Protein AF-A0A7W8MFD1-F1 (afdb_monomer)

Mean predicted aligned error: 10.37 Å

Secondary structure (DSSP, 8-state):
-GGGSHHHHTTSHHIIIIIIHHHTTSTTTS-TT-----HHHHHS-SSHHHHHHHHHHHHHHHHHHHHTTT-SHHHHHHHHHHHHHHHHHHHHHTTTHHHHTT--SSS--GGGS-HHHHHHIIIIITTTSS-HHHH-TTSS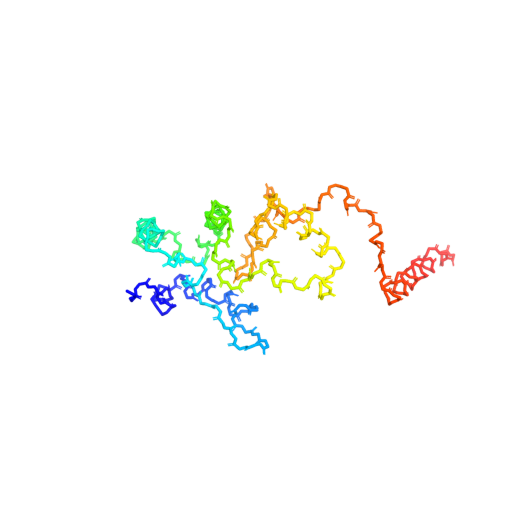S-----TTS--S-PPPGGGSS---TT--HHHHHHHHHHHHHHHHHHS---

Structure (mmCIF, N/CA/C/O backbone):
data_AF-A0A7W8MFD1-F1
#
_entry.id   AF-A0A7W8MFD1-F1
#
loop_
_atom_site.group_PDB
_atom_site.id
_atom_site.type_symbol
_atom_site.label_atom_id
_atom_site.label_alt_id
_atom_site.label_comp_id
_atom_site.label_asym_id
_atom_site.label_entity_id
_atom_site.label_seq_id
_atom_site.pdbx_PDB_ins_code
_atom_site.Cartn_x
_atom_site.Cartn_y
_atom_site.Cartn_z
_atom_site.occupancy
_atom_site.B_iso_or_equiv
_atom_site.auth_seq_id
_atom_site.auth_comp_id
_atom_site.auth_asym_id
_atom_site.auth_atom_id
_atom_site.pdbx_PDB_model_num
ATOM 1 N N . GLU A 1 1 ? -2.200 20.438 5.769 1.00 71.44 1 GLU A N 1
ATOM 2 C CA . GLU A 1 1 ? -1.175 19.400 6.000 1.00 71.44 1 GLU A CA 1
ATOM 3 C C . GLU A 1 1 ? -1.373 18.563 7.265 1.00 71.44 1 GLU A C 1
ATOM 5 O O . GLU A 1 1 ? -1.071 17.386 7.206 1.00 71.44 1 GLU A O 1
ATOM 10 N N . LEU A 1 2 ? -1.965 19.073 8.358 1.00 82.44 2 LEU A N 1
ATOM 11 C CA . LEU A 1 2 ? -2.167 18.280 9.590 1.00 82.44 2 LEU A CA 1
ATOM 12 C C . LEU A 1 2 ? -2.874 16.924 9.375 1.00 82.44 2 LEU A C 1
ATOM 14 O O . LEU A 1 2 ? -2.472 15.925 9.948 1.00 82.44 2 LEU A O 1
ATOM 18 N N . THR A 1 3 ? -3.894 16.868 8.514 1.00 83.56 3 THR A N 1
ATOM 19 C CA . THR A 1 3 ? -4.634 15.625 8.224 1.00 83.56 3 THR A CA 1
ATOM 20 C C . THR A 1 3 ? -3.916 14.659 7.275 1.00 83.56 3 THR A C 1
ATOM 22 O O . THR A 1 3 ? -4.509 13.677 6.842 1.00 83.56 3 THR A O 1
ATOM 25 N N . ASN A 1 4 ? -2.657 14.947 6.935 1.00 87.12 4 ASN A N 1
ATOM 26 C CA . ASN A 1 4 ? -1.792 14.133 6.084 1.00 87.12 4 ASN A CA 1
ATOM 27 C C . ASN A 1 4 ? -0.556 13.637 6.857 1.00 87.12 4 ASN A C 1
ATOM 29 O O . ASN A 1 4 ? 0.475 13.400 6.244 1.00 87.12 4 ASN A O 1
ATOM 33 N N . THR A 1 5 ? -0.605 13.550 8.188 1.00 91.50 5 THR A N 1
ATOM 34 C CA . THR A 1 5 ? 0.509 13.037 9.000 1.00 91.50 5 THR A CA 1
ATOM 35 C C . THR A 1 5 ? 0.191 11.643 9.530 1.00 91.50 5 THR A C 1
ATOM 37 O O . THR A 1 5 ? -0.969 11.322 9.788 1.00 91.50 5 THR A O 1
ATOM 40 N N . GLU A 1 6 ? 1.220 10.820 9.743 1.00 93.69 6 GLU A N 1
ATOM 41 C CA . GLU A 1 6 ? 1.060 9.514 10.398 1.00 93.69 6 GLU A CA 1
ATOM 42 C C . GLU A 1 6 ? 0.414 9.662 11.782 1.00 93.69 6 GLU A C 1
ATOM 44 O O . GLU A 1 6 ? -0.511 8.921 12.099 1.00 93.69 6 GLU A O 1
ATOM 49 N N . GLU A 1 7 ? 0.822 10.674 12.559 1.00 94.31 7 GLU A N 1
ATOM 50 C CA . GLU A 1 7 ? 0.239 10.988 13.870 1.00 94.31 7 GLU A CA 1
ATOM 51 C C . GLU A 1 7 ? -1.277 11.208 13.790 1.00 94.31 7 GLU A C 1
ATOM 53 O O . GLU A 1 7 ? -2.030 10.667 14.602 1.00 94.31 7 GLU A O 1
ATOM 58 N N .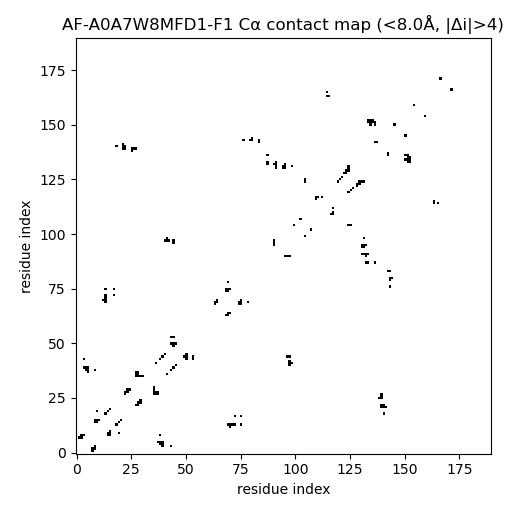 PHE A 1 8 ? -1.748 11.945 12.779 1.00 93.12 8 PHE A N 1
ATOM 59 C CA . PHE A 1 8 ? -3.177 12.114 12.551 1.00 93.12 8 PHE A CA 1
ATOM 60 C C . PHE A 1 8 ? -3.842 10.795 12.142 1.00 93.12 8 PHE A C 1
ATOM 62 O O . PHE A 1 8 ? -4.884 10.446 12.699 1.00 93.12 8 PHE A O 1
ATOM 69 N N . CYS A 1 9 ? -3.247 10.036 11.218 1.00 92.19 9 CYS A N 1
ATOM 70 C CA . CYS A 1 9 ? -3.790 8.752 10.768 1.00 92.19 9 CYS A CA 1
ATOM 71 C C . CYS A 1 9 ? -3.972 7.764 11.932 1.00 92.19 9 CYS A C 1
ATOM 73 O O . CYS A 1 9 ? -5.017 7.125 12.037 1.00 92.19 9 CYS A O 1
ATOM 75 N N . VAL A 1 10 ? -2.998 7.679 12.844 1.00 94.81 10 VAL A N 1
ATOM 76 C CA . VAL A 1 10 ? -3.034 6.769 14.005 1.00 94.81 10 VAL A CA 1
ATOM 77 C C . VAL A 1 10 ? -3.692 7.379 15.246 1.00 94.81 10 VAL A C 1
ATOM 79 O O . VAL A 1 10 ? -3.739 6.739 16.297 1.00 94.81 10 VAL A O 1
ATOM 82 N N . SER A 1 11 ? -4.237 8.595 15.148 1.00 93.50 11 SER A N 1
ATOM 83 C CA . SER A 1 11 ? -5.017 9.200 16.237 1.00 93.50 11 SER A CA 1
ATOM 84 C C . SER A 1 11 ? -6.314 8.428 16.514 1.00 93.50 11 SER A C 1
ATOM 86 O O . SER A 1 11 ? -6.818 8.423 17.637 1.00 93.50 11 SER A O 1
ATOM 88 N N . CYS A 1 12 ? -6.834 7.719 15.506 1.00 90.00 12 CYS A N 1
ATOM 89 C CA . CYS A 1 12 ? -7.922 6.764 15.671 1.00 90.00 12 CYS A CA 1
ATOM 90 C C . CYS A 1 12 ? -7.378 5.424 16.175 1.00 90.00 12 CYS A C 1
ATOM 92 O O . CYS A 1 12 ? -6.468 4.843 15.577 1.00 90.00 12 CYS A O 1
ATOM 94 N N . HIS A 1 13 ? -7.977 4.889 17.245 1.00 93.00 13 HIS A N 1
ATOM 95 C CA . HIS A 1 13 ? -7.530 3.627 17.839 1.00 93.00 13 HIS A CA 1
ATOM 96 C C . HIS A 1 13 ? -7.585 2.465 16.843 1.00 93.00 13 HIS A C 1
ATOM 98 O O . HIS A 1 13 ? -6.714 1.609 16.884 1.00 93.00 13 HIS A O 1
ATOM 104 N N . GLU A 1 14 ? -8.551 2.463 15.920 1.00 92.69 14 GLU A N 1
ATOM 105 C CA . GLU A 1 14 ? -8.702 1.431 14.893 1.00 92.69 14 GLU A CA 1
ATOM 106 C C . GLU A 1 14 ? -7.514 1.393 13.937 1.00 92.69 14 GLU A C 1
ATOM 108 O O . GLU A 1 14 ? -7.107 0.318 13.507 1.00 92.69 14 GLU A O 1
ATOM 113 N N . MET A 1 15 ? -6.948 2.552 13.599 1.00 94.44 15 MET A N 1
ATOM 114 C CA . MET A 1 15 ? -5.781 2.616 12.722 1.00 94.44 15 MET A CA 1
ATOM 115 C C . MET A 1 15 ? -4.518 2.227 13.486 1.00 94.44 15 MET A C 1
ATOM 117 O O . MET A 1 15 ? -3.701 1.455 12.984 1.00 94.44 15 MET A O 1
ATOM 121 N N . LYS A 1 16 ? -4.402 2.701 14.733 1.00 95.50 16 LYS A N 1
ATOM 122 C CA . LYS A 1 16 ? -3.257 2.424 15.599 1.00 95.50 16 LYS A CA 1
ATOM 123 C C . LYS A 1 16 ? -3.112 0.944 15.935 1.00 95.50 16 LYS A C 1
ATOM 125 O O . LYS A 1 16 ? -2.019 0.421 15.816 1.00 95.50 16 LYS A O 1
ATOM 130 N N . THR A 1 17 ? -4.181 0.271 16.357 1.00 94.50 17 THR A N 1
ATOM 131 C CA . THR A 1 17 ? -4.090 -1.110 16.870 1.00 94.50 17 THR A CA 1
ATOM 132 C C . THR A 1 17 ? -4.211 -2.185 15.793 1.00 94.50 17 THR A C 1
ATOM 134 O O . THR A 1 17 ? -4.001 -3.359 16.092 1.00 94.50 17 THR A O 1
ATOM 137 N N . ASN A 1 18 ? -4.562 -1.808 14.559 1.00 95.06 18 ASN A N 1
ATOM 138 C CA . ASN A 1 18 ? -4.622 -2.721 13.419 1.00 95.06 18 ASN A CA 1
ATOM 139 C C . ASN A 1 18 ? -3.495 -2.407 12.424 1.00 95.06 18 ASN A C 1
ATOM 141 O O . ASN A 1 18 ? -2.378 -2.894 12.570 1.00 95.06 18 ASN A O 1
ATOM 145 N N . VAL A 1 19 ? -3.774 -1.569 11.423 1.00 95.38 19 VAL A N 1
ATOM 146 C CA . VAL A 1 19 ? -2.913 -1.387 10.244 1.00 95.38 19 VAL A CA 1
ATOM 147 C C . VAL A 1 19 ? -1.530 -0.821 10.570 1.00 95.38 19 VAL A C 1
ATOM 149 O O . VAL A 1 19 ? -0.561 -1.198 9.912 1.00 95.38 19 VAL A O 1
ATOM 152 N N . TYR A 1 20 ? -1.405 0.023 11.600 1.00 96.56 20 TYR A N 1
ATOM 153 C CA . TYR A 1 20 ? -0.106 0.551 12.020 1.00 96.56 20 TYR A CA 1
ATOM 154 C C . TYR A 1 20 ? 0.796 -0.543 12.612 1.00 96.56 20 TYR A C 1
ATOM 156 O O . TYR A 1 20 ? 1.929 -0.695 12.160 1.00 96.56 20 TYR A O 1
ATOM 164 N N . GLU A 1 21 ? 0.285 -1.363 13.539 1.00 95.81 21 GLU A N 1
ATOM 165 C CA . GLU A 1 21 ? 1.016 -2.522 14.093 1.00 95.81 21 GLU A CA 1
ATOM 166 C C . GLU A 1 21 ? 1.381 -3.564 13.022 1.00 95.81 21 GLU A C 1
ATOM 168 O O . GLU A 1 21 ? 2.366 -4.294 13.133 1.00 95.81 21 GLU A O 1
ATOM 173 N N . GLU A 1 22 ? 0.586 -3.665 11.960 1.00 95.50 22 GLU A N 1
ATOM 174 C CA . GLU A 1 22 ? 0.909 -4.526 10.822 1.00 95.50 22 GLU A CA 1
ATOM 175 C C . GLU A 1 22 ? 2.062 -3.943 9.998 1.00 95.50 22 GLU A C 1
ATOM 177 O O . GLU A 1 22 ? 3.020 -4.658 9.698 1.00 95.50 22 GLU A O 1
ATOM 182 N N . MET A 1 23 ? 2.028 -2.636 9.728 1.00 95.31 23 MET A N 1
ATOM 183 C CA . MET A 1 23 ? 3.067 -1.928 8.979 1.00 95.31 23 MET A CA 1
ATOM 184 C C . MET A 1 23 ? 4.427 -1.974 9.670 1.00 95.31 23 MET A C 1
ATOM 186 O O . MET A 1 23 ? 5.440 -2.111 8.978 1.00 95.31 23 MET A O 1
ATOM 190 N N . THR A 1 24 ? 4.466 -1.921 11.007 1.00 95.00 24 THR A N 1
ATOM 191 C CA . THR A 1 24 ? 5.725 -1.912 11.775 1.00 95.00 24 THR A CA 1
ATOM 192 C C . THR A 1 24 ? 6.609 -3.135 11.535 1.00 95.00 24 THR A C 1
ATOM 194 O O . THR A 1 24 ? 7.824 -3.073 11.726 1.00 95.00 24 THR A O 1
ATOM 197 N N . ARG A 1 25 ? 6.019 -4.232 11.052 1.00 94.19 25 ARG A N 1
ATOM 198 C CA . ARG A 1 25 ? 6.692 -5.506 10.770 1.00 94.19 25 ARG A CA 1
ATOM 199 C C . ARG A 1 25 ? 7.184 -5.634 9.325 1.00 94.19 25 ARG A C 1
ATOM 201 O O . ARG A 1 25 ? 7.636 -6.707 8.932 1.00 94.19 25 ARG A O 1
ATOM 208 N N . THR A 1 26 ? 7.089 -4.574 8.523 1.00 94.81 26 THR A N 1
ATOM 209 C CA . THR A 1 26 ? 7.399 -4.605 7.085 1.00 94.81 26 THR A CA 1
ATOM 210 C C . THR A 1 26 ? 8.646 -3.799 6.728 1.00 94.81 26 THR A C 1
ATOM 212 O O . THR A 1 26 ? 9.100 -2.933 7.480 1.00 94.81 26 THR A O 1
ATOM 215 N N . ILE A 1 27 ? 9.172 -4.037 5.520 1.00 94.12 27 ILE A N 1
ATOM 216 C CA . ILE A 1 27 ? 10.329 -3.305 4.980 1.00 94.12 27 ILE A CA 1
ATOM 217 C C . ILE A 1 27 ? 10.050 -1.803 4.806 1.00 94.12 27 ILE A C 1
ATOM 219 O O . ILE A 1 27 ? 10.975 -0.994 4.805 1.00 94.12 27 ILE A O 1
ATOM 223 N N . HIS A 1 28 ? 8.778 -1.413 4.695 1.00 94.81 28 HIS A N 1
ATOM 224 C CA . HIS A 1 28 ? 8.388 -0.009 4.582 1.00 94.81 28 HIS A CA 1
ATOM 225 C C . HIS A 1 28 ? 8.526 0.745 5.904 1.00 94.81 28 HIS A C 1
ATOM 227 O O . HIS A 1 28 ? 8.667 1.963 5.875 1.00 94.81 28 HIS A O 1
ATOM 233 N N . PHE A 1 29 ? 8.564 0.035 7.039 1.00 94.31 29 PHE A N 1
ATOM 234 C CA . PHE A 1 29 ? 8.802 0.621 8.356 1.00 94.31 29 PHE A CA 1
ATOM 235 C C . PHE A 1 29 ? 10.268 0.539 8.786 1.00 94.31 29 PHE A C 1
ATOM 237 O O . PHE A 1 29 ? 10.819 1.523 9.278 1.00 94.31 29 PHE A O 1
ATOM 244 N N . SER A 1 30 ? 10.908 -0.622 8.612 1.00 93.25 30 SER A N 1
ATOM 245 C CA . SER A 1 30 ? 12.308 -0.839 8.990 1.00 93.25 30 SER A CA 1
ATOM 246 C C . SER A 1 30 ? 13.080 -1.504 7.858 1.00 93.25 30 SER A C 1
ATOM 248 O O . SER A 1 30 ? 12.731 -2.592 7.407 1.00 93.25 30 SER A O 1
ATOM 250 N N . ASN A 1 31 ? 14.145 -0.849 7.394 1.00 92.25 31 ASN A N 1
ATOM 251 C CA . ASN A 1 31 ? 14.990 -1.338 6.311 1.00 92.25 31 ASN A CA 1
ATOM 252 C C . ASN A 1 31 ? 16.430 -0.832 6.425 1.00 92.25 31 ASN A C 1
ATOM 254 O O . ASN A 1 31 ? 16.744 0.091 7.173 1.00 92.25 31 ASN A O 1
ATOM 258 N N . ARG A 1 32 ? 17.305 -1.432 5.614 1.00 92.44 32 ARG A N 1
ATOM 259 C CA . ARG A 1 32 ? 18.748 -1.150 5.578 1.00 92.44 32 ARG A CA 1
ATOM 260 C C . ARG A 1 32 ? 19.124 0.269 5.136 1.00 92.44 32 ARG A C 1
ATOM 262 O O . ARG A 1 32 ? 20.228 0.705 5.430 1.00 92.44 32 ARG A O 1
ATOM 269 N N . SER A 1 33 ? 18.257 0.955 4.392 1.00 91.12 33 SER A N 1
ATOM 270 C CA . SER A 1 33 ? 18.515 2.310 3.882 1.00 91.12 33 SER A CA 1
ATOM 271 C C . SER A 1 33 ? 18.151 3.408 4.879 1.00 91.12 33 SER A C 1
ATOM 273 O O . SER A 1 33 ? 18.576 4.543 4.695 1.00 91.12 33 SER A O 1
ATOM 275 N N . GLY A 1 34 ? 17.339 3.102 5.897 1.00 90.00 34 GLY A N 1
ATOM 276 C CA . GLY A 1 34 ? 16.807 4.094 6.837 1.00 90.00 34 GLY A CA 1
ATOM 277 C C . GLY A 1 34 ? 15.711 4.998 6.253 1.00 90.00 34 GLY A C 1
ATOM 278 O O . GLY A 1 34 ? 15.128 5.790 6.987 1.00 90.00 34 GLY A O 1
ATOM 279 N N . VAL A 1 35 ? 15.400 4.872 4.958 1.00 89.12 35 VAL A N 1
ATOM 280 C CA . VAL A 1 35 ? 14.278 5.564 4.310 1.00 89.12 35 VAL A CA 1
ATOM 281 C C . VAL A 1 35 ? 12.989 4.848 4.680 1.00 89.12 35 VAL A C 1
ATOM 283 O O . VAL A 1 35 ? 12.828 3.679 4.350 1.00 89.12 35 VAL A O 1
ATOM 286 N N . ARG A 1 36 ? 12.066 5.536 5.346 1.00 90.25 36 ARG A N 1
ATOM 287 C CA . ARG A 1 36 ? 10.791 4.968 5.788 1.00 90.25 36 ARG A CA 1
ATOM 288 C C . ARG A 1 36 ? 9.632 5.637 5.061 1.00 90.25 36 ARG A C 1
ATOM 290 O O . ARG A 1 36 ? 9.565 6.861 5.033 1.00 90.25 36 ARG A O 1
ATOM 297 N N . ALA A 1 37 ? 8.715 4.820 4.552 1.00 92.38 37 ALA A N 1
ATOM 298 C CA . ALA A 1 37 ? 7.399 5.286 4.142 1.00 92.38 37 ALA A CA 1
ATOM 299 C C . ALA A 1 37 ? 6.472 5.340 5.366 1.00 92.38 37 ALA A C 1
ATOM 301 O O . ALA A 1 37 ? 6.560 4.524 6.289 1.00 92.38 37 ALA A O 1
ATOM 302 N N . SER A 1 38 ? 5.583 6.316 5.372 1.00 93.31 38 SER A N 1
ATOM 303 C CA . SER A 1 38 ? 4.550 6.535 6.377 1.00 93.31 38 SER A CA 1
ATOM 304 C C . SER A 1 38 ? 3.160 6.412 5.744 1.00 93.31 38 SER A C 1
ATOM 306 O O . SER A 1 38 ? 3.023 6.299 4.526 1.00 93.31 38 SER A O 1
ATOM 308 N N . CYS A 1 39 ? 2.102 6.436 6.560 1.00 94.31 39 CYS A N 1
ATOM 309 C CA . CYS A 1 39 ? 0.719 6.324 6.076 1.00 94.31 39 CYS A CA 1
ATOM 310 C C . CYS A 1 39 ? 0.376 7.225 4.863 1.00 94.31 39 CYS A C 1
ATOM 312 O O . CYS A 1 39 ? -0.155 6.703 3.879 1.00 94.31 39 CYS A O 1
ATOM 314 N N . PRO A 1 40 ? 0.634 8.551 4.887 1.00 93.25 40 PRO A N 1
ATOM 315 C CA . PRO A 1 40 ? 0.285 9.430 3.771 1.00 93.25 40 PRO A CA 1
ATOM 316 C C . PRO A 1 40 ? 1.034 9.107 2.478 1.00 93.25 40 PRO A C 1
ATOM 318 O O . PRO A 1 40 ? 0.439 9.268 1.419 1.00 93.25 40 PRO A O 1
ATOM 321 N N . ASP A 1 41 ? 2.265 8.595 2.550 1.00 93.56 41 ASP A N 1
ATOM 322 C CA . ASP A 1 41 ? 3.086 8.323 1.363 1.00 93.56 41 ASP A CA 1
ATOM 323 C C . ASP A 1 41 ? 2.445 7.265 0.448 1.00 93.56 41 ASP A C 1
ATOM 325 O O . ASP A 1 41 ? 2.672 7.265 -0.759 1.00 93.56 41 ASP A O 1
ATOM 329 N N . CYS A 1 42 ? 1.607 6.383 1.011 1.00 92.88 42 CYS A N 1
ATOM 330 C CA . CYS A 1 42 ? 0.877 5.351 0.267 1.00 92.88 42 CYS A CA 1
ATOM 331 C C . CYS A 1 42 ? -0.635 5.613 0.134 1.00 92.88 42 CYS A C 1
ATOM 333 O O . CYS A 1 42 ? -1.272 5.107 -0.793 1.00 92.88 42 CYS A O 1
ATOM 335 N N . HIS A 1 43 ? -1.242 6.357 1.067 1.00 92.19 43 HIS A N 1
ATOM 336 C CA . HIS A 1 43 ? -2.702 6.528 1.132 1.00 92.19 43 HIS A CA 1
ATOM 337 C C . HIS A 1 43 ? -3.211 7.915 0.723 1.00 92.19 43 HIS A C 1
ATOM 339 O O . HIS A 1 43 ? -4.426 8.087 0.558 1.00 92.19 43 HIS A O 1
ATOM 345 N N . VAL A 1 44 ? -2.322 8.899 0.562 1.00 87.12 44 VAL A N 1
ATOM 346 C CA . VAL A 1 44 ? -2.674 10.278 0.216 1.00 87.12 44 VAL A CA 1
ATOM 347 C C . VAL A 1 44 ? -1.880 10.712 -1.020 1.00 87.12 44 VAL A C 1
ATOM 349 O O . VAL A 1 44 ? -0.671 10.908 -0.924 1.00 87.12 44 VAL A O 1
ATOM 352 N N . PRO A 1 45 ? -2.540 10.943 -2.170 1.00 80.44 45 PRO A N 1
ATOM 353 C CA . PRO A 1 45 ? -1.854 11.427 -3.362 1.00 80.44 45 PRO A CA 1
ATOM 354 C C . PRO A 1 45 ? -1.109 12.745 -3.105 1.00 80.44 45 PRO A C 1
ATOM 356 O O . PRO A 1 45 ? -1.574 13.606 -2.346 1.00 80.44 45 PRO A O 1
ATOM 359 N N . HIS A 1 46 ? 0.048 12.919 -3.744 1.00 72.38 46 HIS A N 1
ATOM 360 C CA . HIS A 1 46 ? 0.882 14.112 -3.563 1.00 72.38 46 HIS A CA 1
ATOM 361 C C . HIS A 1 46 ? 0.306 15.331 -4.293 1.00 72.38 46 HIS A C 1
ATOM 363 O O . HIS A 1 46 ? 0.244 16.420 -3.709 1.00 72.38 46 HIS A O 1
ATOM 369 N N . GLU A 1 47 ? -0.168 15.121 -5.524 1.00 75.00 47 GLU A N 1
ATOM 370 C CA . GLU A 1 47 ? -0.757 16.154 -6.374 1.00 75.00 47 GLU A CA 1
ATOM 371 C C . GLU A 1 47 ? -2.062 16.690 -5.793 1.00 75.00 47 GLU A C 1
ATOM 373 O O . GLU A 1 47 ? -2.894 15.949 -5.266 1.00 75.00 47 GLU A O 1
ATOM 378 N N . TRP A 1 48 ? -2.249 18.009 -5.875 1.00 75.56 48 TRP A N 1
ATOM 379 C CA . TRP A 1 48 ? -3.330 18.695 -5.165 1.00 75.56 48 TRP A CA 1
ATOM 380 C C . TRP A 1 48 ? -4.719 18.180 -5.563 1.00 75.56 48 TRP A C 1
ATOM 382 O O . TRP A 1 48 ? -5.546 17.919 -4.690 1.00 75.56 48 TRP A O 1
ATOM 392 N N . THR A 1 49 ? -4.969 17.975 -6.856 1.00 72.38 49 THR A N 1
ATOM 393 C CA . THR A 1 49 ? -6.273 17.514 -7.356 1.00 72.38 49 THR A CA 1
ATOM 394 C C . THR A 1 49 ? -6.622 16.126 -6.816 1.00 72.38 49 THR A C 1
ATOM 396 O O . THR A 1 49 ? -7.692 15.936 -6.230 1.00 72.38 49 THR A O 1
ATOM 399 N N . ASP A 1 50 ? -5.688 15.182 -6.919 1.00 72.56 50 ASP A N 1
ATOM 400 C CA . ASP A 1 50 ? -5.879 13.806 -6.453 1.00 72.56 50 ASP A CA 1
ATOM 401 C C . ASP A 1 50 ? -5.979 13.744 -4.924 1.00 72.56 50 ASP A C 1
ATOM 403 O O . ASP A 1 50 ? -6.810 13.021 -4.362 1.00 72.56 50 ASP A O 1
ATOM 407 N N . LYS A 1 51 ? -5.206 14.588 -4.230 1.00 76.00 51 LYS A N 1
ATOM 408 C CA . LYS A 1 51 ? -5.264 14.760 -2.776 1.00 76.00 51 LYS A CA 1
ATOM 409 C C . LYS A 1 51 ? -6.653 15.201 -2.319 1.00 76.00 51 LYS A C 1
ATOM 411 O O . LYS A 1 51 ? -7.188 14.637 -1.362 1.00 76.00 51 LYS A O 1
ATOM 416 N N . ILE A 1 52 ? -7.262 16.188 -2.981 1.00 78.69 52 ILE A N 1
ATOM 417 C CA . ILE A 1 52 ? -8.610 16.663 -2.632 1.00 78.69 52 ILE A CA 1
ATOM 418 C C . ILE A 1 52 ? -9.665 15.594 -2.933 1.00 78.69 52 ILE A C 1
ATOM 420 O O . ILE A 1 52 ? -10.502 15.317 -2.068 1.00 78.69 52 ILE A O 1
ATOM 424 N N . ALA A 1 53 ? -9.589 14.924 -4.087 1.00 73.12 53 ALA A N 1
ATOM 425 C CA . ALA A 1 53 ? -10.495 13.826 -4.423 1.00 73.12 53 ALA A CA 1
ATOM 426 C C . ALA A 1 53 ? -10.449 12.704 -3.368 1.00 73.12 53 ALA A C 1
ATOM 428 O O . ALA A 1 53 ? -11.494 12.221 -2.914 1.00 73.12 53 ALA A O 1
ATOM 429 N N . ARG A 1 54 ? -9.250 12.334 -2.897 1.00 76.50 54 ARG A N 1
ATOM 430 C CA . ARG A 1 54 ? -9.087 11.333 -1.834 1.00 76.50 54 ARG A CA 1
ATOM 431 C C . ARG A 1 54 ? -9.665 11.797 -0.503 1.00 76.50 54 ARG A C 1
ATOM 433 O O . ARG A 1 54 ? -10.332 11.005 0.164 1.00 76.50 54 ARG A O 1
ATOM 440 N N . LYS A 1 55 ? -9.457 13.059 -0.117 1.00 78.56 55 LYS A N 1
ATOM 441 C CA . LYS A 1 55 ? -10.034 13.620 1.117 1.00 78.56 55 LYS A CA 1
ATOM 442 C C . LYS A 1 55 ? -11.561 13.613 1.096 1.00 78.56 55 LYS A C 1
ATOM 444 O O . LYS A 1 55 ? -12.178 13.305 2.113 1.00 78.56 55 LYS A O 1
ATOM 449 N N . MET A 1 56 ? -12.177 13.865 -0.060 1.00 77.69 56 MET A N 1
ATOM 450 C CA . MET A 1 56 ? -13.629 13.736 -0.215 1.00 77.69 56 MET A CA 1
ATOM 451 C C . MET A 1 56 ? -14.093 12.288 -0.028 1.00 77.69 56 MET A C 1
ATOM 453 O O . MET A 1 56 ? -15.074 12.054 0.671 1.00 77.69 56 MET A O 1
ATOM 457 N N . GLN A 1 57 ? -13.374 11.301 -0.570 1.00 74.00 57 GLN A N 1
ATOM 458 C CA . GLN A 1 57 ? -13.689 9.882 -0.350 1.00 74.00 57 GLN A CA 1
ATOM 459 C C . GLN A 1 57 ? -13.479 9.460 1.115 1.00 74.00 57 GLN A C 1
ATOM 461 O O . GLN A 1 57 ? -14.306 8.730 1.664 1.00 74.00 57 GLN A O 1
ATOM 466 N N . ALA A 1 58 ? -12.431 9.984 1.762 1.00 75.19 58 ALA A N 1
ATOM 467 C CA . ALA A 1 58 ? -12.096 9.730 3.166 1.00 75.19 58 ALA A CA 1
ATOM 468 C C . ALA A 1 58 ? -13.186 10.205 4.134 1.00 75.19 58 ALA A C 1
ATOM 470 O O . ALA A 1 58 ? -13.291 9.695 5.244 1.00 75.19 58 ALA A O 1
ATOM 471 N N . SER A 1 59 ? -14.050 11.142 3.725 1.00 76.81 59 SER A N 1
ATOM 472 C CA . SER A 1 59 ? -15.184 11.574 4.553 1.00 76.81 59 SER A CA 1
ATOM 473 C C . SER A 1 59 ? -16.102 10.411 4.964 1.00 76.81 59 SER A C 1
ATOM 475 O O . SER A 1 59 ? -16.698 10.447 6.040 1.00 76.81 59 SER A O 1
ATOM 477 N N . LYS A 1 60 ? -16.163 9.331 4.170 1.00 74.44 60 LYS A N 1
ATOM 478 C CA . LYS A 1 60 ? -16.887 8.096 4.520 1.00 74.44 60 LYS A CA 1
ATOM 479 C C . LYS A 1 60 ? -16.275 7.371 5.720 1.00 74.44 60 LYS A C 1
ATOM 481 O O . LYS A 1 60 ? -17.000 6.738 6.481 1.00 74.44 60 LYS A O 1
ATOM 486 N N . GLU A 1 61 ? -14.964 7.475 5.911 1.00 77.44 61 GLU A N 1
ATOM 487 C CA . GLU A 1 61 ? -14.252 6.861 7.037 1.00 77.44 61 GLU A CA 1
ATOM 488 C C . GLU A 1 61 ? -14.619 7.559 8.355 1.00 77.44 61 GLU A C 1
ATOM 490 O O . GLU A 1 61 ? -14.778 6.896 9.378 1.00 77.44 61 GLU A O 1
ATOM 495 N N . VAL A 1 62 ? -14.881 8.872 8.317 1.00 79.50 62 VAL A N 1
ATOM 496 C CA . VAL A 1 62 ? -15.397 9.631 9.471 1.00 79.50 62 VAL A CA 1
ATOM 497 C C . VAL A 1 62 ? -16.780 9.122 9.883 1.00 79.50 62 VAL A C 1
ATOM 499 O O . VAL A 1 62 ? -17.026 8.894 11.066 1.00 79.50 62 VAL A O 1
ATOM 502 N N . TRP A 1 63 ? -17.671 8.865 8.923 1.00 79.25 63 TRP A N 1
ATOM 503 C CA . TRP A 1 63 ? -18.966 8.238 9.211 1.00 79.25 63 TRP A CA 1
ATOM 504 C C . TRP A 1 63 ? -18.807 6.820 9.762 1.00 79.25 63 TRP A C 1
ATOM 506 O O . TRP A 1 63 ? -19.471 6.464 10.733 1.00 79.25 63 TRP A O 1
ATOM 516 N N . GLY A 1 64 ? -17.882 6.035 9.204 1.00 80.56 64 GLY A N 1
ATOM 517 C CA . GLY A 1 64 ? -17.529 4.717 9.734 1.00 80.56 64 GLY A CA 1
ATOM 518 C C . GLY A 1 64 ? -17.073 4.773 11.194 1.00 80.56 64 GLY A C 1
ATOM 519 O O . GLY A 1 64 ? -17.498 3.950 12.003 1.00 80.56 64 GLY A O 1
ATOM 520 N N . LYS A 1 65 ? -16.284 5.789 11.566 1.00 81.62 65 LYS A N 1
ATOM 521 C CA . LYS A 1 65 ? -15.887 6.043 12.957 1.00 81.62 65 LYS A CA 1
ATOM 522 C C . LYS A 1 65 ? -17.085 6.390 13.840 1.00 81.62 65 LYS A C 1
ATOM 524 O O . LYS A 1 65 ? -17.230 5.792 14.903 1.00 81.62 65 LYS A O 1
ATOM 529 N N . ILE A 1 66 ? -17.949 7.308 13.399 1.00 83.12 66 ILE A N 1
ATOM 530 C CA . ILE A 1 66 ? -19.147 7.737 14.145 1.00 83.12 66 ILE A CA 1
ATOM 531 C C . ILE A 1 66 ? -20.084 6.550 14.413 1.00 83.12 66 ILE A C 1
ATOM 533 O O . ILE A 1 66 ? -20.578 6.397 15.527 1.00 83.12 66 ILE A O 1
ATOM 537 N N . PHE A 1 67 ? -20.287 5.678 13.423 1.00 88.62 67 PHE A N 1
ATOM 538 C CA . PHE A 1 67 ? -21.140 4.492 13.555 1.00 88.62 67 PHE A CA 1
ATOM 539 C C . PHE A 1 67 ? -20.406 3.250 14.088 1.00 88.62 67 PHE A C 1
ATOM 541 O O . PHE A 1 67 ? -21.022 2.204 14.291 1.00 88.62 67 PHE A O 1
ATOM 548 N N . GLY A 1 68 ? -19.097 3.341 14.331 1.00 87.00 68 GLY A N 1
ATOM 549 C CA . GLY A 1 68 ? -18.284 2.249 14.860 1.00 87.00 68 GLY A CA 1
ATOM 550 C C . GLY A 1 68 ? -18.247 1.013 13.956 1.00 87.00 68 GLY A C 1
ATOM 551 O O . GLY A 1 68 ? -18.346 -0.110 14.459 1.00 87.00 68 GLY A O 1
ATOM 552 N N . THR A 1 69 ? -18.112 1.194 12.640 1.00 88.38 69 THR A N 1
ATOM 553 C CA . THR A 1 69 ? -18.113 0.094 11.658 1.00 88.38 69 THR A CA 1
ATOM 554 C C . THR A 1 69 ? -16.924 -0.852 11.821 1.00 88.38 69 THR A C 1
ATOM 556 O O . THR A 1 69 ? -17.077 -2.039 11.581 1.00 88.38 69 THR A O 1
ATOM 559 N N . ILE A 1 70 ? -15.770 -0.355 12.288 1.00 92.62 70 ILE A N 1
ATOM 560 C CA . ILE A 1 70 ? -14.535 -1.139 12.510 1.00 92.62 70 ILE A CA 1
ATOM 561 C C . ILE A 1 70 ? -13.910 -0.912 13.896 1.00 92.62 70 ILE A C 1
ATOM 563 O O . ILE A 1 70 ? -12.715 -1.111 14.095 1.00 92.62 70 ILE A O 1
ATOM 567 N N . ASN A 1 71 ? -14.707 -0.480 14.878 1.00 92.12 71 ASN A N 1
ATOM 568 C CA . ASN A 1 71 ? -14.199 -0.029 16.180 1.00 92.12 71 ASN A CA 1
ATOM 569 C C . ASN A 1 71 ? -13.672 -1.139 17.111 1.00 92.12 71 ASN A C 1
ATOM 571 O O . ASN A 1 71 ? -13.165 -0.836 18.191 1.00 92.12 71 ASN A O 1
ATOM 575 N N . THR A 1 72 ? -13.766 -2.407 16.708 1.00 94.75 72 THR A N 1
ATOM 576 C CA . THR A 1 72 ? -13.178 -3.559 17.404 1.00 94.75 72 THR A CA 1
ATOM 577 C C . THR A 1 72 ? -12.338 -4.381 16.430 1.00 94.75 72 THR A C 1
ATOM 579 O O . THR A 1 72 ? -12.560 -4.325 15.220 1.00 94.75 72 THR A O 1
ATOM 582 N N . ARG A 1 73 ? -11.400 -5.192 16.946 1.00 94.44 73 ARG A N 1
ATOM 583 C CA . ARG A 1 73 ? -10.580 -6.078 16.100 1.00 94.44 73 ARG A CA 1
ATOM 584 C C . ARG A 1 73 ? -11.445 -6.997 15.239 1.00 94.44 73 ARG A C 1
ATOM 586 O O . ARG A 1 73 ? -11.177 -7.113 14.053 1.00 94.44 73 ARG A O 1
ATOM 593 N N . GLN A 1 74 ? -12.491 -7.598 15.811 1.00 95.62 74 GLN A N 1
ATOM 594 C CA . GLN A 1 74 ? -13.382 -8.487 15.062 1.00 95.62 74 GLN A CA 1
ATOM 595 C C . GLN A 1 74 ? -14.053 -7.755 13.897 1.00 95.62 74 GLN A C 1
ATOM 597 O O . GLN A 1 74 ? -13.938 -8.196 12.763 1.00 95.62 74 GLN A O 1
ATOM 602 N N . LYS A 1 75 ? -14.649 -6.584 14.152 1.00 95.06 75 LYS A N 1
ATOM 603 C CA . LYS A 1 75 ? -15.292 -5.792 13.098 1.00 95.06 75 LYS A CA 1
ATOM 604 C C . LYS A 1 75 ? -14.316 -5.358 12.003 1.00 95.06 75 LYS A C 1
ATOM 606 O O . LYS A 1 75 ? -14.665 -5.359 10.830 1.00 95.06 75 LYS A O 1
ATOM 611 N N . PHE A 1 76 ? -13.087 -4.988 12.374 1.00 95.81 76 PHE A N 1
ATOM 612 C CA . PHE A 1 76 ? -12.041 -4.693 11.394 1.00 95.81 76 PHE A CA 1
ATOM 613 C C . PHE A 1 76 ? -11.723 -5.915 10.524 1.00 95.81 76 PHE A C 1
ATOM 615 O O . PHE A 1 76 ? -11.609 -5.777 9.310 1.00 95.81 76 PHE A O 1
ATOM 622 N N . LEU A 1 77 ? -11.599 -7.101 11.128 1.00 95.19 77 LEU A N 1
ATOM 623 C CA . LEU A 1 77 ? -11.335 -8.344 10.402 1.00 95.19 77 LEU A CA 1
ATOM 624 C C . LEU A 1 77 ? -12.487 -8.722 9.463 1.00 95.19 77 LEU A C 1
ATOM 626 O O . LEU A 1 77 ? -12.218 -9.098 8.322 1.00 95.19 77 LEU A O 1
ATOM 630 N N . ASP A 1 78 ? -13.735 -8.555 9.905 1.00 95.56 78 ASP A N 1
ATOM 631 C CA . ASP A 1 78 ? -14.937 -8.808 9.097 1.00 95.56 78 ASP A CA 1
ATOM 632 C C . ASP A 1 78 ? -14.975 -7.904 7.849 1.00 95.56 78 ASP A C 1
ATOM 634 O O . ASP A 1 78 ? -15.339 -8.334 6.757 1.00 95.56 78 ASP A O 1
ATOM 638 N N . GLU A 1 79 ? -14.518 -6.658 7.988 1.00 94.94 79 GLU A N 1
ATOM 639 C CA . GLU A 1 79 ? -14.471 -5.664 6.910 1.00 94.94 79 GLU A CA 1
ATOM 640 C C . GLU A 1 79 ? -13.160 -5.681 6.103 1.00 94.94 79 GLU A C 1
ATOM 642 O O . GLU A 1 79 ? -13.049 -4.999 5.078 1.00 94.94 79 GLU A O 1
ATOM 647 N N . ARG A 1 80 ? -12.153 -6.454 6.530 1.00 95.12 80 ARG A N 1
ATOM 648 C CA . ARG A 1 80 ? -10.773 -6.364 6.023 1.00 95.12 80 ARG A CA 1
ATOM 649 C C . ARG A 1 80 ? -10.686 -6.557 4.520 1.00 95.12 80 ARG A C 1
ATOM 651 O O . ARG A 1 80 ? -9.995 -5.796 3.848 1.00 95.12 80 ARG A O 1
ATOM 658 N N . LEU A 1 81 ? -11.386 -7.560 3.989 1.00 94.75 81 LEU A N 1
ATOM 659 C CA . LEU A 1 81 ? -11.368 -7.849 2.557 1.00 94.75 81 LEU A CA 1
ATOM 660 C C . LEU A 1 81 ? -11.940 -6.683 1.750 1.00 94.75 81 LEU A C 1
ATOM 662 O O . LEU A 1 81 ? -11.319 -6.249 0.783 1.00 94.75 81 LEU A O 1
ATOM 666 N N . ARG A 1 82 ? -13.083 -6.136 2.177 1.00 94.06 82 ARG A N 1
ATOM 667 C CA . ARG A 1 82 ? -13.723 -5.007 1.496 1.00 94.06 82 ARG A CA 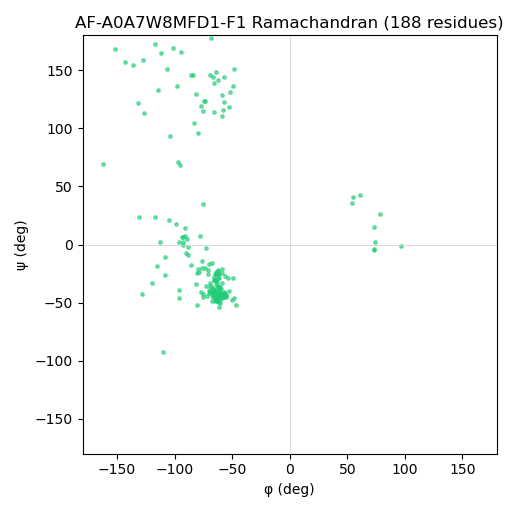1
ATOM 668 C C . ARG A 1 82 ? -12.834 -3.764 1.529 1.00 94.06 82 ARG A C 1
ATOM 670 O O . ARG A 1 82 ? -12.676 -3.092 0.513 1.00 94.06 82 ARG A O 1
ATOM 677 N N . LEU A 1 83 ? -12.233 -3.467 2.684 1.00 93.62 83 LEU A N 1
ATOM 678 C CA . LEU A 1 83 ? -11.305 -2.344 2.840 1.00 93.62 83 LEU A CA 1
ATOM 679 C C . LEU A 1 83 ? -10.060 -2.517 1.961 1.00 93.62 83 LEU A C 1
ATOM 681 O O . LEU A 1 83 ? -9.687 -1.593 1.244 1.00 93.62 83 LEU A O 1
ATOM 685 N N . ALA A 1 84 ? -9.460 -3.708 1.955 1.00 94.44 84 ALA A N 1
ATOM 686 C CA . ALA A 1 84 ? -8.296 -4.002 1.128 1.00 94.44 84 ALA A CA 1
ATOM 687 C C . ALA A 1 84 ? -8.614 -3.881 -0.371 1.00 94.44 84 ALA A C 1
ATOM 689 O O . ALA A 1 84 ? -7.856 -3.258 -1.109 1.00 94.44 84 ALA A O 1
ATOM 690 N N . GLN A 1 85 ? -9.765 -4.393 -0.818 1.00 92.38 85 GLN A N 1
ATOM 691 C CA . GLN A 1 85 ? -10.210 -4.280 -2.210 1.00 92.38 85 GLN A CA 1
ATOM 692 C C . GLN A 1 85 ? -10.376 -2.829 -2.664 1.00 92.38 85 GLN A C 1
ATOM 694 O O . GLN A 1 85 ? -10.019 -2.510 -3.795 1.00 92.38 85 GLN A O 1
ATOM 699 N N . HIS A 1 86 ? -10.882 -1.944 -1.800 1.00 92.31 86 HIS A N 1
ATOM 700 C CA . HIS A 1 86 ? -10.981 -0.519 -2.120 1.00 92.31 86 HIS A CA 1
ATOM 701 C C . HIS A 1 86 ? -9.600 0.100 -2.368 1.00 92.31 86 HIS A C 1
ATOM 703 O O . HIS A 1 86 ? -9.410 0.819 -3.350 1.00 92.31 86 HIS A O 1
ATOM 709 N N . GLU A 1 87 ? -8.630 -0.205 -1.507 1.00 92.88 87 GLU A N 1
ATOM 710 C CA . GLU A 1 87 ? -7.272 0.327 -1.625 1.00 92.88 87 GLU A CA 1
ATOM 711 C C . GLU A 1 87 ? -6.535 -0.261 -2.836 1.00 92.88 87 GLU A C 1
ATOM 713 O O . GLU A 1 87 ? -5.893 0.482 -3.576 1.00 92.88 87 GLU A O 1
ATOM 718 N N . TRP A 1 88 ? -6.688 -1.562 -3.109 1.00 93.31 88 TRP A N 1
ATOM 719 C CA . TRP A 1 88 ? -6.133 -2.194 -4.310 1.00 93.31 88 TRP A CA 1
ATOM 720 C C . TRP A 1 88 ? -6.735 -1.622 -5.588 1.00 93.31 88 TRP A C 1
ATOM 722 O O . TRP A 1 88 ? -6.004 -1.323 -6.526 1.00 93.31 88 TRP A O 1
ATOM 732 N N . ALA A 1 89 ? -8.056 -1.430 -5.625 1.00 91.69 89 ALA A N 1
ATOM 733 C CA . ALA A 1 89 ? -8.725 -0.832 -6.772 1.00 91.69 89 ALA A CA 1
ATOM 734 C C . ALA A 1 89 ? -8.244 0.605 -7.014 1.00 91.69 89 ALA A C 1
ATOM 736 O O . ALA A 1 89 ? -7.994 0.965 -8.163 1.00 91.69 89 ALA A O 1
ATOM 737 N N . ARG A 1 90 ? -8.053 1.405 -5.953 1.00 91.62 90 ARG A N 1
ATOM 738 C CA . ARG A 1 90 ? -7.505 2.764 -6.073 1.00 91.62 90 ARG A CA 1
ATOM 739 C C . ARG A 1 90 ? -6.091 2.747 -6.648 1.00 91.62 90 ARG A C 1
ATOM 741 O O . ARG A 1 90 ? -5.852 3.414 -7.649 1.00 91.62 90 ARG A O 1
ATOM 748 N N . LEU A 1 91 ? -5.194 1.980 -6.028 1.00 92.81 91 LEU A N 1
ATOM 749 C CA . LEU A 1 91 ? -3.796 1.868 -6.450 1.00 92.81 91 LEU A CA 1
ATOM 750 C C . LEU A 1 91 ? -3.668 1.282 -7.861 1.00 92.81 91 LEU A C 1
ATOM 752 O O . LEU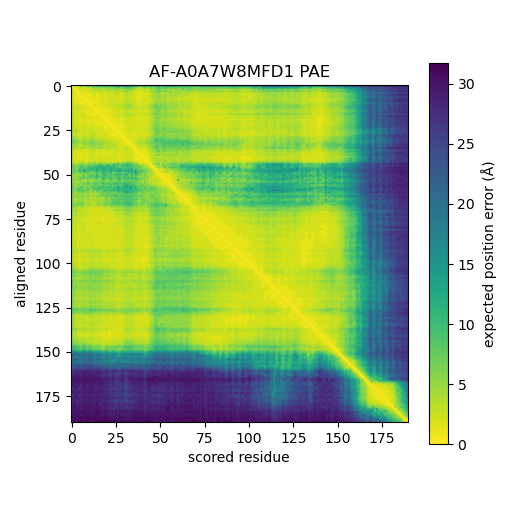 A 1 91 ? -2.713 1.564 -8.568 1.00 92.81 91 LEU A O 1
ATOM 756 N N . LYS A 1 92 ? -4.610 0.449 -8.303 1.00 91.69 92 LYS A N 1
ATOM 757 C CA . LYS A 1 92 ? -4.614 -0.058 -9.677 1.00 91.69 92 LYS A CA 1
ATOM 758 C C . LYS A 1 92 ? -5.083 1.017 -10.653 1.00 91.69 92 LYS A C 1
ATOM 760 O O . LYS A 1 92 ? -4.478 1.206 -11.703 1.00 91.69 92 LYS A O 1
ATOM 765 N N . ALA A 1 93 ? -6.156 1.729 -10.307 1.00 90.44 93 ALA A N 1
ATOM 766 C CA . ALA A 1 93 ? -6.769 2.739 -11.166 1.00 90.44 93 ALA A CA 1
ATOM 767 C C . ALA A 1 93 ? -5.849 3.936 -11.457 1.00 90.44 93 ALA A C 1
ATOM 769 O O . ALA A 1 93 ? -6.015 4.576 -12.492 1.00 90.44 93 ALA A O 1
ATOM 770 N N . ASN A 1 94 ? -4.889 4.227 -10.575 1.00 89.25 94 ASN A N 1
ATOM 771 C CA . ASN A 1 94 ? -3.903 5.295 -10.757 1.00 89.25 94 ASN A CA 1
ATOM 772 C C . ASN A 1 94 ? -2.499 4.785 -11.142 1.00 89.25 94 ASN A C 1
ATOM 774 O O . ASN A 1 94 ? -1.520 5.490 -10.914 1.00 89.25 94 ASN A O 1
ATOM 778 N N . ASP A 1 95 ? -2.388 3.567 -11.688 1.00 91.88 95 ASP A N 1
ATOM 779 C CA . ASP A 1 95 ? -1.109 2.941 -12.068 1.00 91.88 95 ASP A CA 1
ATOM 780 C C . ASP A 1 95 ? -0.075 2.896 -10.922 1.00 91.88 95 ASP A C 1
ATOM 782 O O . ASP A 1 95 ? 1.132 3.036 -11.109 1.00 91.88 95 ASP A O 1
ATOM 786 N N . SER A 1 96 ? -0.545 2.687 -9.693 1.00 94.31 96 SER A N 1
ATOM 787 C CA . SER A 1 96 ? 0.278 2.586 -8.484 1.00 94.31 96 SER A CA 1
ATOM 788 C C . SER A 1 96 ? 1.181 3.806 -8.288 1.00 94.31 96 SER A C 1
ATOM 790 O O . SER A 1 96 ? 2.347 3.669 -7.909 1.00 94.31 96 SER A O 1
ATOM 792 N N . LEU A 1 97 ? 0.644 5.001 -8.556 1.00 92.06 97 LEU A N 1
ATOM 793 C CA . LEU A 1 97 ? 1.361 6.276 -8.479 1.00 92.06 97 LEU A CA 1
ATOM 794 C C . LEU A 1 97 ? 2.142 6.430 -7.166 1.00 92.06 97 LEU A C 1
ATOM 796 O O . LEU A 1 97 ? 3.321 6.778 -7.182 1.00 92.06 97 LEU A O 1
ATOM 800 N N . GLU A 1 98 ? 1.520 6.110 -6.033 1.00 92.88 98 GLU A N 1
ATOM 801 C CA . GLU A 1 98 ? 2.146 6.210 -4.715 1.00 92.88 98 GLU A CA 1
ATOM 802 C C . GLU A 1 98 ? 3.344 5.263 -4.557 1.00 92.88 98 GLU A C 1
ATOM 804 O O . GLU A 1 98 ? 4.346 5.624 -3.945 1.00 92.88 98 GLU A O 1
ATOM 809 N N . CYS A 1 99 ? 3.301 4.079 -5.176 1.00 94.81 99 CYS A N 1
ATOM 810 C CA . CYS A 1 99 ? 4.457 3.186 -5.228 1.00 94.81 99 CYS A CA 1
ATOM 811 C C . CYS A 1 99 ? 5.578 3.809 -6.069 1.00 94.81 99 CYS A C 1
ATOM 813 O O . CYS A 1 99 ? 6.743 3.794 -5.671 1.00 94.81 99 CYS A O 1
ATOM 815 N N . ARG A 1 100 ? 5.227 4.381 -7.226 1.00 93.50 100 ARG A N 1
ATOM 816 C CA . ARG A 1 100 ? 6.173 4.935 -8.207 1.00 93.50 100 ARG A CA 1
ATOM 817 C C . ARG A 1 100 ? 6.858 6.221 -7.746 1.00 93.50 100 ARG A C 1
ATOM 819 O O . ARG A 1 100 ? 7.963 6.499 -8.205 1.00 93.50 100 ARG A O 1
ATOM 826 N N . ASN A 1 101 ? 6.266 6.945 -6.796 1.00 91.44 101 ASN A N 1
ATOM 827 C CA . ASN A 1 101 ? 6.893 8.105 -6.153 1.00 91.44 101 ASN A CA 1
ATOM 828 C C . ASN A 1 101 ? 8.217 7.754 -5.451 1.00 91.44 101 ASN A C 1
ATOM 830 O O . ASN A 1 101 ? 9.075 8.621 -5.294 1.00 91.44 101 ASN A O 1
ATOM 834 N N . CYS A 1 102 ? 8.404 6.488 -5.060 1.00 92.19 102 CYS A N 1
ATOM 835 C CA . CYS A 1 102 ? 9.645 5.995 -4.457 1.00 92.19 102 CYS A CA 1
ATOM 836 C C . CYS A 1 102 ? 10.311 4.875 -5.276 1.00 92.19 102 CYS A C 1
ATOM 838 O O . CYS A 1 102 ? 11.537 4.780 -5.310 1.00 92.19 102 CYS A O 1
ATOM 840 N N . HIS A 1 103 ? 9.525 4.034 -5.954 1.00 92.69 103 HIS A N 1
ATOM 841 C CA . HIS A 1 103 ? 9.998 2.898 -6.744 1.00 92.69 103 HIS A CA 1
ATOM 842 C C . HIS A 1 103 ? 9.944 3.198 -8.240 1.00 92.69 103 HIS A C 1
ATOM 844 O O . HIS A 1 103 ? 8.950 2.952 -8.921 1.00 92.69 103 HIS A O 1
ATOM 850 N N . SER A 1 104 ? 11.061 3.681 -8.773 1.00 91.75 104 SER A N 1
ATOM 851 C CA . SER A 1 104 ? 11.201 3.880 -10.211 1.00 91.75 104 SER A CA 1
ATOM 852 C C . SER A 1 104 ? 11.386 2.544 -10.936 1.00 91.75 104 SER A C 1
ATOM 854 O O . SER A 1 104 ? 12.335 1.806 -10.666 1.00 91.75 104 SER A O 1
ATOM 856 N N . SER A 1 105 ? 10.512 2.255 -11.903 1.00 88.25 105 SER A N 1
ATOM 857 C CA . SER A 1 105 ? 10.622 1.058 -12.745 1.00 88.25 105 SER A CA 1
ATOM 858 C C . SER A 1 105 ? 11.866 1.077 -13.635 1.00 88.25 105 SER A C 1
ATOM 860 O O . SER A 1 105 ? 12.395 0.017 -13.949 1.00 88.25 105 SER A O 1
ATOM 862 N N . VAL A 1 106 ? 12.373 2.261 -14.004 1.00 87.94 106 VAL A N 1
ATOM 863 C CA . VAL A 1 106 ? 13.600 2.393 -14.812 1.00 87.94 106 VAL A CA 1
ATOM 864 C C . VAL A 1 106 ? 14.876 2.258 -13.983 1.00 87.94 106 VAL A C 1
ATOM 866 O O . VAL A 1 106 ? 15.914 1.891 -14.521 1.00 87.94 106 VAL A O 1
ATOM 869 N N . ALA A 1 107 ? 14.810 2.539 -12.679 1.00 91.69 107 ALA A N 1
ATOM 870 C CA . ALA A 1 107 ? 15.941 2.383 -11.761 1.00 91.69 107 ALA A CA 1
ATOM 871 C C . ALA A 1 107 ? 15.964 1.005 -11.075 1.00 91.69 107 ALA A C 1
ATOM 873 O O . ALA A 1 107 ? 16.806 0.746 -10.215 1.00 91.69 107 ALA A O 1
ATOM 874 N N . MET A 1 108 ? 15.020 0.129 -11.418 1.00 92.69 108 MET A N 1
ATOM 875 C CA . MET A 1 108 ? 14.910 -1.200 -10.845 1.00 92.69 108 MET A CA 1
ATOM 876 C C . MET A 1 108 ? 15.990 -2.120 -11.424 1.00 92.69 108 MET A C 1
ATOM 878 O O . MET A 1 108 ? 15.977 -2.445 -12.607 1.00 92.69 108 MET A O 1
ATOM 882 N N . ASP A 1 109 ? 16.916 -2.572 -10.579 1.00 93.94 109 ASP A N 1
ATOM 883 C CA . ASP A 1 109 ? 17.970 -3.502 -10.989 1.00 93.94 109 ASP A CA 1
ATOM 884 C C . ASP A 1 109 ? 17.434 -4.943 -11.046 1.00 93.94 109 ASP A C 1
ATOM 886 O O . ASP A 1 109 ? 17.379 -5.649 -10.034 1.00 93.94 109 ASP A O 1
ATOM 890 N N . LEU A 1 110 ? 17.030 -5.377 -12.245 1.00 92.69 110 LEU A N 1
ATOM 891 C CA . LEU A 1 110 ? 16.524 -6.731 -12.491 1.00 92.69 110 LEU A CA 1
ATOM 892 C C . LEU A 1 110 ? 17.571 -7.818 -12.197 1.00 92.69 110 LEU A C 1
ATOM 894 O O . LEU A 1 110 ? 17.200 -8.927 -11.827 1.00 92.69 110 LEU A O 1
ATOM 898 N N . SER A 1 111 ? 18.872 -7.505 -12.277 1.00 93.31 111 SER A N 1
ATOM 899 C CA . SER A 1 111 ? 19.945 -8.475 -11.998 1.00 93.31 111 SER A CA 1
ATOM 900 C C . SER A 1 111 ? 20.054 -8.850 -10.516 1.00 93.31 111 SER A C 1
ATOM 902 O O . SER A 1 111 ? 20.684 -9.846 -10.162 1.00 93.31 111 SER A O 1
ATOM 904 N N . LYS A 1 112 ? 19.449 -8.048 -9.630 1.00 93.75 112 LYS A N 1
ATOM 905 C CA . LYS A 1 112 ? 19.396 -8.293 -8.181 1.00 93.75 112 LYS A CA 1
ATOM 906 C C . LYS A 1 112 ? 18.108 -8.975 -7.735 1.00 93.75 112 LYS A C 1
ATOM 908 O O . LYS A 1 112 ? 17.920 -9.178 -6.536 1.00 93.75 112 LYS A O 1
ATOM 913 N N . GLN A 1 113 ? 17.224 -9.30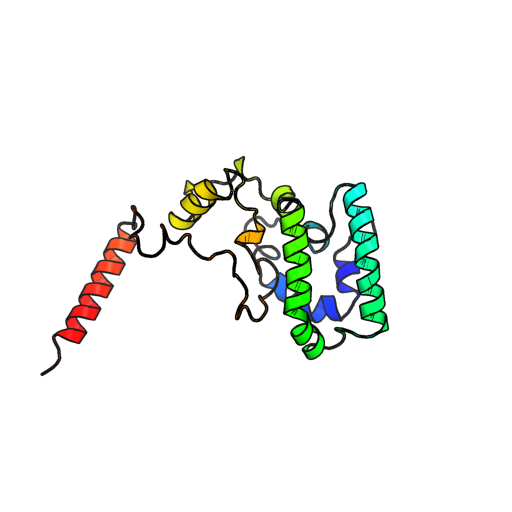0 -8.669 1.00 91.81 113 GLN A N 1
ATOM 914 C CA . GLN A 1 113 ? 15.980 -10.006 -8.400 1.00 91.81 113 GLN A CA 1
ATOM 915 C C . GLN A 1 113 ? 16.158 -11.505 -8.615 1.00 91.81 113 GLN A C 1
ATOM 917 O O . GLN A 1 113 ? 17.133 -11.953 -9.215 1.00 91.81 113 GLN A O 1
ATOM 922 N N . THR A 1 114 ? 15.203 -12.296 -8.130 1.00 91.19 114 THR A N 1
ATOM 923 C CA . THR A 1 114 ? 15.101 -13.683 -8.583 1.00 91.19 114 THR A CA 1
ATOM 924 C C . THR A 1 114 ? 14.770 -13.692 -10.074 1.00 91.19 114 THR A C 1
ATOM 926 O O . THR A 1 114 ? 14.060 -12.805 -10.551 1.00 91.19 114 THR A O 1
ATOM 929 N N . GLU A 1 115 ? 15.247 -14.699 -10.805 1.00 88.88 115 GLU A N 1
ATOM 930 C CA . GLU A 1 115 ? 15.010 -14.836 -12.250 1.00 88.88 115 GLU A CA 1
ATOM 931 C C . GLU A 1 115 ? 13.521 -14.695 -12.599 1.00 88.88 115 GLU A C 1
ATOM 933 O O . GLU A 1 115 ? 13.132 -13.864 -13.418 1.00 88.88 115 GLU A O 1
ATOM 938 N N . ARG A 1 116 ? 12.675 -15.410 -11.851 1.00 85.38 116 ARG A N 1
ATOM 939 C CA . ARG A 1 116 ? 11.216 -15.336 -11.962 1.00 85.38 116 ARG A CA 1
ATOM 940 C C . ARG A 1 116 ? 10.667 -13.917 -11.802 1.00 85.38 116 ARG A C 1
ATOM 942 O O . ARG A 1 116 ? 9.788 -13.510 -12.554 1.00 85.38 116 ARG A O 1
ATOM 949 N N . ALA A 1 117 ? 11.136 -13.165 -10.808 1.00 89.31 117 ALA A N 1
ATOM 950 C CA . ALA A 1 117 ? 10.654 -11.804 -10.581 1.00 89.31 117 ALA A CA 1
ATOM 951 C C . ALA A 1 117 ? 11.115 -10.854 -11.695 1.00 89.31 117 ALA A C 1
ATOM 953 O O . ALA A 1 117 ? 10.318 -10.044 -12.167 1.00 89.31 117 ALA A O 1
ATOM 954 N N . ALA A 1 118 ? 12.362 -10.992 -12.155 1.00 91.88 118 ALA A N 1
ATOM 955 C CA . ALA A 1 118 ? 12.894 -10.202 -13.261 1.00 91.88 118 ALA A CA 1
ATOM 956 C C . ALA A 1 118 ? 12.096 -10.429 -14.556 1.00 91.88 118 ALA A C 1
ATOM 958 O O . ALA A 1 118 ? 11.757 -9.474 -15.262 1.00 91.88 118 ALA A O 1
ATOM 959 N N . GLU A 1 119 ? 11.740 -11.681 -14.840 1.00 89.88 119 GLU A N 1
ATOM 960 C CA . GLU A 1 119 ? 10.921 -12.048 -15.990 1.00 89.88 119 GLU A CA 1
ATOM 961 C C . GLU A 1 119 ? 9.505 -11.470 -15.903 1.00 89.88 119 GLU A C 1
ATOM 963 O O . GLU A 1 119 ? 9.045 -10.831 -16.852 1.00 89.88 119 GLU A O 1
ATOM 968 N N . ILE A 1 120 ? 8.829 -11.622 -14.760 1.00 88.69 120 ILE A N 1
ATOM 969 C CA . ILE A 1 120 ? 7.484 -11.067 -14.551 1.00 88.69 120 ILE A CA 1
ATOM 970 C C . ILE A 1 120 ? 7.508 -9.540 -14.674 1.00 88.69 120 ILE A C 1
ATOM 972 O O . ILE A 1 120 ? 6.677 -8.965 -15.379 1.00 88.69 120 ILE A O 1
ATOM 976 N N . HIS A 1 121 ? 8.472 -8.860 -14.046 1.00 92.94 121 HIS A N 1
ATOM 977 C CA . HIS A 1 121 ? 8.590 -7.410 -14.180 1.00 92.94 121 HIS A CA 1
ATOM 978 C C . HIS A 1 121 ? 8.807 -6.997 -15.637 1.00 92.94 121 HIS A C 1
ATOM 980 O O . HIS A 1 121 ? 8.142 -6.079 -16.110 1.00 92.94 121 HIS A O 1
ATOM 986 N N . THR A 1 122 ? 9.657 -7.703 -16.381 1.00 90.88 122 THR 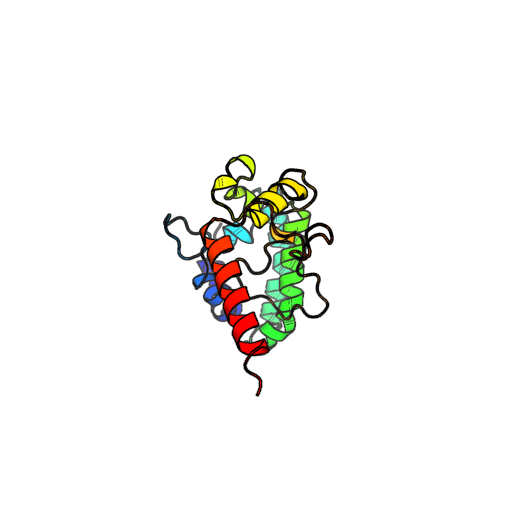A N 1
ATOM 987 C CA . THR A 1 122 ? 9.895 -7.410 -17.801 1.00 90.88 122 THR A CA 1
ATOM 988 C C . THR A 1 122 ? 8.639 -7.624 -18.648 1.00 90.88 122 THR A C 1
ATOM 990 O O . THR A 1 122 ? 8.274 -6.768 -19.456 1.00 90.88 122 THR A O 1
ATOM 993 N N . ARG A 1 123 ? 7.950 -8.754 -18.456 1.00 88.50 123 ARG A N 1
ATOM 994 C CA . ARG A 1 123 ? 6.801 -9.166 -19.274 1.00 88.50 123 ARG A CA 1
ATOM 995 C C . ARG A 1 123 ? 5.488 -8.478 -18.914 1.00 88.50 123 ARG A C 1
ATOM 997 O O . ARG A 1 123 ? 4.594 -8.503 -19.759 1.00 88.50 123 ARG A O 1
ATOM 1004 N N . TYR A 1 124 ? 5.336 -7.919 -17.713 1.00 88.81 124 TYR A N 1
ATOM 1005 C CA . TYR A 1 124 ? 4.054 -7.360 -17.264 1.00 88.81 124 TYR A CA 1
ATOM 1006 C C . TYR A 1 124 ? 4.152 -5.928 -16.744 1.00 88.81 124 TYR A C 1
ATOM 1008 O O . TYR A 1 124 ? 3.304 -5.107 -17.081 1.00 88.81 124 TYR A O 1
ATOM 1016 N N . LEU A 1 125 ? 5.176 -5.597 -15.955 1.00 90.50 125 LEU A N 1
ATOM 1017 C CA . LEU A 1 125 ? 5.304 -4.252 -15.390 1.00 90.50 125 LEU A CA 1
ATOM 1018 C C . LEU A 1 125 ? 5.897 -3.270 -16.410 1.00 90.50 125 LEU A C 1
ATOM 1020 O O . LEU A 1 125 ? 5.329 -2.209 -16.659 1.00 90.50 125 LEU A O 1
ATOM 1024 N N . LEU A 1 126 ? 7.040 -3.611 -17.012 1.00 90.12 126 LEU A N 1
ATOM 1025 C CA . LEU A 1 126 ? 7.790 -2.693 -17.879 1.00 90.12 126 LEU A CA 1
ATOM 1026 C C . LEU A 1 126 ? 7.103 -2.425 -19.220 1.00 90.12 126 LEU A C 1
ATOM 1028 O O . LEU A 1 126 ? 7.308 -1.367 -19.808 1.00 90.12 126 LEU A O 1
ATOM 1032 N N . ASN A 1 127 ? 6.266 -3.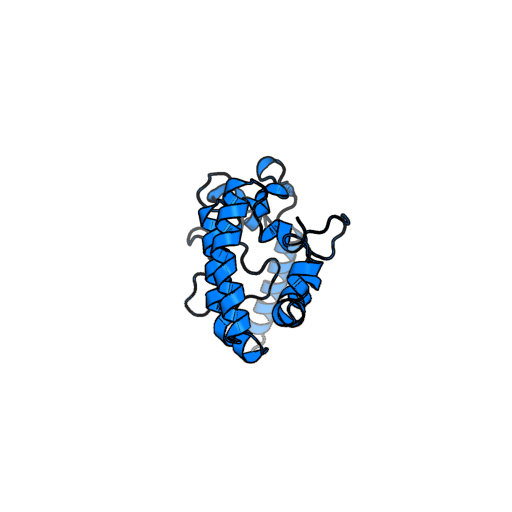349 -19.691 1.00 87.06 127 ASN A N 1
ATOM 1033 C CA . ASN A 1 127 ? 5.455 -3.152 -20.892 1.00 87.06 127 ASN A CA 1
ATOM 1034 C C . ASN A 1 127 ? 4.045 -2.605 -20.603 1.00 87.06 127 ASN A C 1
ATOM 1036 O O . ASN A 1 127 ? 3.229 -2.539 -21.521 1.00 87.06 127 ASN A O 1
ATOM 1040 N N . GLY A 1 128 ? 3.753 -2.241 -19.348 1.00 86.25 128 GLY A N 1
ATOM 1041 C CA . GLY A 1 128 ? 2.498 -1.604 -18.949 1.00 86.25 128 GLY A CA 1
ATOM 1042 C C . GLY A 1 128 ? 1.270 -2.518 -18.937 1.00 86.25 128 GLY A C 1
ATOM 1043 O O . GLY A 1 128 ? 0.151 -2.016 -18.894 1.00 86.25 128 GLY A O 1
ATOM 1044 N N . LYS A 1 129 ? 1.438 -3.847 -18.983 1.00 88.25 129 LYS A N 1
ATOM 1045 C CA . LYS A 1 129 ? 0.313 -4.795 -18.869 1.00 88.25 129 LYS A CA 1
ATOM 1046 C C . LYS A 1 129 ? -0.201 -4.952 -17.434 1.00 88.25 129 LYS A C 1
ATOM 1048 O O . LYS A 1 129 ? -1.323 -5.417 -17.251 1.00 88.25 129 LYS A O 1
ATOM 1053 N N . ALA A 1 130 ? 0.606 -4.601 -16.436 1.00 90.38 130 ALA A N 1
ATOM 1054 C CA . ALA A 1 130 ? 0.270 -4.669 -15.020 1.00 90.38 130 ALA A CA 1
ATOM 1055 C C . ALA A 1 130 ? 0.860 -3.492 -14.234 1.00 90.38 130 ALA A C 1
ATOM 1057 O O . ALA A 1 130 ? 1.867 -2.892 -14.615 1.00 90.38 130 ALA A O 1
ATOM 1058 N N . THR A 1 131 ? 0.234 -3.209 -13.098 1.00 92.50 131 THR A N 1
ATOM 1059 C CA . THR A 1 131 ? 0.651 -2.204 -12.115 1.00 92.50 131 THR A CA 1
ATOM 1060 C C . THR A 1 131 ? 1.342 -2.879 -10.926 1.00 92.50 131 THR A C 1
ATOM 1062 O O . THR A 1 131 ? 1.292 -4.102 -10.772 1.00 92.50 131 THR A O 1
ATOM 1065 N N . CYS A 1 132 ? 1.983 -2.109 -10.042 1.00 94.00 132 CYS A N 1
ATOM 1066 C CA . CYS A 1 132 ? 2.666 -2.672 -8.872 1.00 94.00 132 CYS A CA 1
ATOM 1067 C C . CYS A 1 132 ? 1.701 -3.466 -7.970 1.00 94.00 132 CYS A C 1
ATOM 1069 O O . CYS A 1 132 ? 2.039 -4.557 -7.506 1.00 94.00 132 CYS A O 1
ATOM 1071 N N . ILE A 1 133 ? 0.494 -2.934 -7.743 1.00 93.62 133 ILE A N 1
ATOM 1072 C CA . ILE A 1 133 ? -0.491 -3.526 -6.825 1.00 93.62 133 ILE A CA 1
ATOM 1073 C C . ILE A 1 133 ? -1.205 -4.759 -7.392 1.00 93.62 133 ILE A C 1
ATOM 1075 O O . ILE A 1 133 ? -1.846 -5.490 -6.634 1.00 93.62 133 ILE A O 1
ATOM 1079 N N . ASP A 1 134 ? -1.103 -5.012 -8.702 1.00 90.69 134 ASP A N 1
ATOM 1080 C CA . ASP A 1 134 ? -1.654 -6.234 -9.291 1.00 90.69 134 ASP A CA 1
ATOM 1081 C C . ASP A 1 134 ? -0.987 -7.462 -8.665 1.00 90.69 134 ASP A C 1
ATOM 1083 O O . ASP A 1 134 ? -1.691 -8.355 -8.200 1.00 90.69 134 ASP A O 1
ATOM 1087 N N . CYS A 1 135 ? 0.343 -7.441 -8.533 1.00 90.75 135 CYS A N 1
ATOM 1088 C CA . CYS A 1 135 ? 1.115 -8.541 -7.953 1.00 90.75 135 CYS A CA 1
ATOM 1089 C C . CYS A 1 135 ? 1.421 -8.344 -6.464 1.00 90.75 135 CYS A C 1
ATOM 1091 O O . CYS A 1 135 ? 1.400 -9.298 -5.692 1.00 90.75 135 CYS A O 1
ATOM 1093 N N . HIS A 1 136 ? 1.729 -7.123 -6.027 1.00 92.56 136 HIS A N 1
ATOM 1094 C CA . HIS A 1 136 ? 2.196 -6.876 -4.666 1.00 92.56 136 HIS A CA 1
ATOM 1095 C C . HIS A 1 136 ? 1.048 -6.457 -3.740 1.00 92.56 136 HIS A C 1
ATOM 1097 O O . HIS A 1 136 ? 0.992 -5.327 -3.267 1.00 92.56 136 HIS A O 1
ATOM 1103 N N . LYS A 1 137 ? 0.114 -7.364 -3.439 1.00 91.56 137 LYS A N 1
ATOM 1104 C CA . LYS A 1 137 ? -0.873 -7.122 -2.369 1.00 91.56 137 LYS A CA 1
ATOM 1105 C C . LYS A 1 137 ? -0.289 -7.545 -1.021 1.00 91.56 137 LYS A C 1
ATOM 1107 O O . LYS A 1 137 ? 0.463 -8.509 -0.936 1.00 91.56 137 LYS A O 1
ATOM 1112 N N . GLY A 1 138 ? -0.654 -6.829 0.042 1.00 90.69 138 GLY A N 1
ATOM 1113 C CA . GLY A 1 138 ? -0.179 -7.131 1.398 1.00 90.69 138 GLY A CA 1
ATOM 1114 C C . GLY A 1 138 ? 1.247 -6.654 1.698 1.00 90.69 138 GLY A C 1
ATOM 1115 O O . GLY A 1 138 ? 1.930 -7.230 2.535 1.00 90.69 138 GLY A O 1
ATOM 1116 N N . ILE A 1 139 ? 1.711 -5.608 1.004 1.00 92.50 139 ILE A N 1
ATOM 1117 C CA . ILE A 1 139 ? 3.064 -5.047 1.163 1.00 92.50 139 ILE A CA 1
ATOM 1118 C C . ILE A 1 139 ? 3.296 -4.450 2.560 1.00 92.50 139 ILE A C 1
ATOM 1120 O O . ILE A 1 139 ? 4.381 -4.584 3.124 1.00 92.50 139 ILE A O 1
ATOM 1124 N N . ALA A 1 140 ? 2.296 -3.731 3.076 1.00 93.38 140 ALA A N 1
ATOM 1125 C CA . ALA A 1 140 ? 2.372 -2.985 4.333 1.00 93.38 140 ALA A CA 1
ATOM 1126 C C . ALA A 1 140 ? 1.419 -3.532 5.408 1.00 93.38 140 ALA A C 1
ATOM 1128 O O . ALA A 1 140 ? 1.587 -3.248 6.588 1.00 93.38 140 ALA A O 1
ATOM 1129 N N . HIS A 1 141 ? 0.413 -4.312 5.019 1.00 95.56 141 HIS A N 1
ATOM 1130 C CA . HIS A 1 141 ? -0.636 -4.809 5.910 1.00 95.56 141 HIS A CA 1
ATOM 1131 C C . HIS A 1 141 ? -0.889 -6.282 5.622 1.00 95.56 141 HIS A C 1
ATOM 1133 O O . HIS A 1 141 ? -0.639 -6.737 4.503 1.00 95.56 141 HIS A O 1
ATOM 1139 N N . GLU A 1 142 ? -1.389 -7.038 6.599 1.00 94.56 142 GLU A N 1
ATOM 1140 C CA . GLU A 1 142 ? -1.623 -8.461 6.353 1.00 94.56 142 GLU A CA 1
ATOM 1141 C C . GLU A 1 142 ? -2.774 -8.642 5.361 1.00 94.56 142 GLU A C 1
ATOM 1143 O O . GLU A 1 142 ? -3.760 -7.894 5.352 1.00 94.56 142 GLU A O 1
ATOM 1148 N N . LEU A 1 143 ? -2.661 -9.680 4.539 1.00 93.31 143 LEU A N 1
ATOM 1149 C CA . LEU A 1 143 ? -3.705 -10.015 3.588 1.00 93.31 143 LEU A CA 1
ATOM 1150 C C . LEU A 1 143 ? -4.987 -10.471 4.310 1.00 93.31 143 LEU A C 1
ATOM 1152 O O . LEU A 1 143 ? -4.925 -11.147 5.344 1.00 93.31 143 LEU A O 1
ATOM 1156 N N . PRO A 1 144 ? -6.169 -10.128 3.770 1.00 93.25 144 PRO A N 1
ATOM 1157 C CA . PRO A 1 144 ? -7.415 -10.763 4.174 1.00 93.25 144 PRO A CA 1
ATOM 1158 C C . PRO A 1 144 ? -7.446 -12.229 3.729 1.00 93.25 144 PRO A C 1
ATOM 1160 O O . PRO A 1 144 ? -6.544 -12.717 3.050 1.00 93.25 144 PRO A O 1
ATOM 1163 N N . ASN A 1 145 ? -8.518 -12.940 4.084 1.00 91.44 145 ASN A N 1
ATOM 1164 C CA . ASN A 1 145 ? -8.787 -14.237 3.477 1.00 91.44 145 ASN A CA 1
ATOM 1165 C C . ASN A 1 145 ? -8.913 -14.070 1.950 1.00 91.44 145 ASN A C 1
ATOM 1167 O O . ASN A 1 145 ? -9.817 -13.386 1.471 1.00 91.44 145 ASN A O 1
ATOM 1171 N N . MET A 1 146 ? -7.993 -14.690 1.208 1.00 89.38 146 MET A N 1
ATOM 1172 C CA . MET A 1 146 ? -7.904 -14.596 -0.252 1.00 89.38 146 MET A CA 1
ATOM 1173 C C . MET A 1 146 ? -8.698 -15.693 -0.976 1.00 89.38 146 MET A C 1
ATOM 1175 O O . MET A 1 146 ? -8.596 -15.815 -2.196 1.00 89.38 146 MET A O 1
ATOM 1179 N N . GLN A 1 147 ? -9.484 -16.509 -0.266 1.00 89.44 147 GLN A N 1
ATOM 1180 C CA . GLN A 1 147 ? -10.299 -17.551 -0.887 1.00 89.44 147 GLN A CA 1
ATOM 1181 C C . GLN A 1 147 ? -11.254 -16.945 -1.927 1.00 89.44 147 GLN A C 1
ATOM 1183 O O . GLN A 1 147 ? -12.058 -16.070 -1.616 1.00 89.44 147 GLN A O 1
ATOM 1188 N N . GLY A 1 148 ? -11.164 -17.417 -3.173 1.00 84.06 148 GLY A N 1
ATOM 1189 C CA . GLY A 1 148 ? -11.980 -16.914 -4.285 1.00 84.06 148 GLY A CA 1
ATOM 1190 C C . GLY A 1 148 ? -11.576 -15.529 -4.808 1.00 84.06 148 GLY A C 1
ATOM 1191 O O . GLY A 1 148 ? -12.210 -15.026 -5.731 1.00 84.06 148 GLY A O 1
ATOM 1192 N N . ILE A 1 149 ? -10.518 -14.927 -4.264 1.00 83.88 149 ILE A N 1
ATOM 1193 C CA . ILE A 1 149 ? -9.947 -13.674 -4.752 1.00 83.88 149 ILE A CA 1
ATOM 1194 C C . ILE A 1 149 ? -8.757 -14.005 -5.638 1.00 83.88 149 ILE A C 1
ATOM 1196 O O . ILE A 1 149 ? -7.938 -14.859 -5.298 1.00 83.88 149 ILE A O 1
ATOM 1200 N N . ASP A 1 150 ? -8.644 -13.325 -6.776 1.00 81.44 150 ASP A N 1
ATOM 1201 C CA . ASP A 1 150 ? -7.425 -13.401 -7.565 1.00 81.44 150 ASP A CA 1
ATOM 1202 C C . ASP A 1 150 ? -6.275 -12.762 -6.762 1.00 81.44 150 ASP A C 1
ATOM 1204 O O . ASP A 1 150 ? -6.305 -11.549 -6.491 1.00 81.44 150 ASP A O 1
ATOM 1208 N N . PRO A 1 151 ? -5.262 -13.544 -6.349 1.00 72.94 151 PRO A N 1
ATOM 1209 C CA . PRO A 1 151 ? -4.117 -12.993 -5.654 1.00 72.94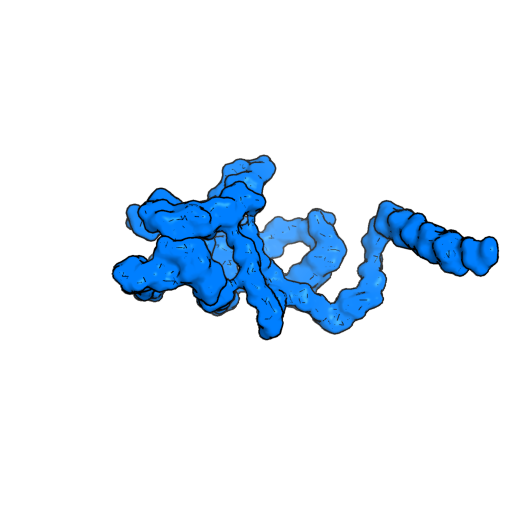 151 PRO A CA 1
ATOM 1210 C C . PRO A 1 151 ? -3.371 -11.976 -6.523 1.00 72.94 151 PRO A C 1
ATOM 1212 O O . PRO A 1 151 ? -2.782 -11.042 -5.991 1.00 72.94 151 PRO A O 1
ATOM 1215 N N . GLY A 1 152 ? -3.472 -12.074 -7.851 1.00 67.56 152 GLY A N 1
ATOM 1216 C CA . GLY A 1 152 ? -2.807 -11.196 -8.810 1.00 67.56 152 GLY A CA 1
ATOM 1217 C C . GLY A 1 152 ? -1.297 -11.435 -8.944 1.00 67.56 152 GLY A C 1
ATOM 1218 O O . GLY A 1 152 ? -0.675 -10.901 -9.849 1.00 67.56 152 GLY A O 1
ATOM 1219 N N . TRP A 1 153 ? -0.724 -12.326 -8.125 1.00 63.72 153 TRP A N 1
ATOM 1220 C CA . TRP A 1 153 ? 0.558 -13.000 -8.372 1.00 63.72 153 TRP A CA 1
ATOM 1221 C C . TRP A 1 153 ? 0.380 -14.419 -8.935 1.00 63.72 153 TRP A C 1
ATOM 1223 O O . TRP A 1 153 ? 1.305 -15.232 -8.842 1.00 63.72 153 TRP A O 1
ATOM 1233 N N . ARG A 1 154 ? -0.808 -14.764 -9.467 1.00 62.16 154 ARG A N 1
ATOM 1234 C CA . ARG A 1 154 ? -0.942 -16.024 -10.213 1.00 62.16 154 ARG A CA 1
ATOM 1235 C C . ARG A 1 154 ? 0.045 -15.965 -11.357 1.00 62.16 154 ARG A C 1
ATOM 1237 O O . ARG A 1 154 ? 0.118 -14.954 -12.058 1.00 62.16 154 ARG A O 1
ATOM 1244 N N . MET A 1 155 ? 0.845 -17.014 -11.469 1.00 57.56 155 MET A N 1
ATOM 1245 C CA . MET A 1 155 ? 1.757 -17.076 -12.585 1.00 57.56 155 MET A CA 1
ATOM 1246 C C . MET A 1 155 ? 0.919 -17.115 -13.856 1.00 57.56 155 MET A C 1
ATOM 1248 O O . MET A 1 155 ? -0.142 -17.741 -13.870 1.00 57.56 155 MET A O 1
ATOM 1252 N N . PRO A 1 156 ? 1.365 -16.425 -14.908 1.00 60.78 156 PRO A N 1
ATOM 1253 C CA . PRO A 1 156 ? 0.910 -16.754 -16.244 1.00 60.78 156 PRO A CA 1
ATOM 1254 C C . PRO A 1 156 ? 1.061 -18.265 -16.427 1.00 60.78 156 PRO A C 1
ATOM 1256 O O . PRO A 1 156 ? 2.076 -18.821 -16.000 1.00 60.78 156 PRO A O 1
ATOM 1259 N N . GLU A 1 157 ? 0.055 -18.918 -17.003 1.00 63.56 157 GLU A N 1
ATOM 1260 C CA . GLU A 1 157 ? 0.035 -20.375 -17.197 1.00 63.56 157 GLU A CA 1
ATOM 1261 C C . GLU A 1 157 ? 1.297 -20.845 -17.943 1.00 63.56 157 GLU A C 1
ATOM 1263 O O . GLU A 1 157 ? 1.826 -21.918 -17.679 1.00 63.56 157 GLU A O 1
ATOM 1268 N N . GLU A 1 158 ? 1.866 -19.975 -18.784 1.00 59.34 158 GLU A N 1
ATOM 1269 C CA . GLU A 1 158 ? 3.104 -20.203 -19.531 1.00 59.34 158 GLU A CA 1
ATOM 1270 C C . GLU A 1 158 ? 4.367 -20.285 -18.658 1.00 59.34 158 GLU A C 1
ATOM 1272 O O . GLU A 1 158 ? 5.404 -20.719 -19.135 1.00 59.34 158 GLU A O 1
ATOM 1277 N N . LEU A 1 159 ? 4.309 -19.842 -17.402 1.00 54.72 159 LEU A N 1
ATOM 1278 C CA . LEU A 1 159 ? 5.411 -19.900 -16.437 1.00 54.72 159 LEU A CA 1
ATOM 1279 C C . LEU A 1 159 ? 5.110 -20.875 -15.282 1.00 54.72 159 LEU A C 1
ATOM 1281 O O . LEU A 1 159 ? 5.899 -20.992 -14.338 1.00 54.72 159 LEU A O 1
ATOM 1285 N N . GLU A 1 160 ? 3.961 -21.557 -15.312 1.00 55.59 160 GLU A N 1
ATOM 1286 C CA . GLU A 1 160 ? 3.618 -22.612 -14.361 1.00 55.59 160 GLU A CA 1
ATOM 1287 C C . GLU A 1 160 ? 4.241 -23.939 -14.816 1.00 55.59 160 GLU A C 1
ATOM 1289 O O . GLU A 1 160 ? 3.767 -24.593 -15.737 1.00 55.59 160 GLU A O 1
ATOM 1294 N N . GLY A 1 161 ? 5.320 -24.360 -14.149 1.00 51.00 161 GLY A N 1
ATOM 1295 C CA . GLY A 1 161 ? 5.933 -25.676 -14.372 1.00 51.00 161 GLY A CA 1
ATOM 1296 C C . GLY A 1 161 ? 7.125 -25.708 -15.333 1.00 51.00 161 GLY A C 1
ATOM 1297 O O . GLY A 1 161 ? 7.736 -26.766 -15.473 1.00 51.00 161 GLY A O 1
ATOM 1298 N N . GLU A 1 162 ? 7.518 -24.581 -15.932 1.00 48.66 162 GLU A N 1
ATOM 1299 C CA . GLU A 1 162 ? 8.823 -24.474 -16.593 1.00 48.66 162 GLU A CA 1
ATOM 1300 C C . GLU A 1 162 ? 9.934 -24.398 -15.524 1.00 48.66 162 GLU A C 1
ATOM 1302 O O . GLU A 1 162 ? 9.908 -23.540 -14.635 1.00 48.66 162 GLU A O 1
ATOM 1307 N N . GLU A 1 163 ? 10.913 -25.315 -15.570 1.00 47.25 163 GLU A N 1
ATOM 1308 C CA . GLU A 1 163 ? 12.185 -25.126 -14.859 1.00 47.25 163 GLU A CA 1
ATOM 1309 C C . GLU A 1 163 ? 12.800 -23.826 -15.394 1.00 47.25 163 GLU A C 1
ATOM 1311 O O . GLU A 1 163 ? 13.195 -23.754 -16.557 1.00 47.25 163 GLU A O 1
ATOM 1316 N N . LEU A 1 164 ? 12.829 -22.789 -14.551 1.00 49.06 164 LEU A N 1
ATOM 1317 C CA . LEU A 1 164 ? 13.368 -21.479 -14.912 1.00 49.06 164 LEU A CA 1
ATOM 1318 C C . LEU A 1 164 ? 14.784 -21.648 -15.488 1.00 49.06 164 LEU A C 1
ATOM 1320 O O . LEU A 1 164 ? 15.604 -22.347 -14.874 1.00 49.06 164 LEU A O 1
ATOM 1324 N N . PRO A 1 165 ? 15.088 -21.041 -16.647 1.00 47.16 165 PRO A N 1
ATOM 1325 C CA . PRO A 1 165 ? 16.307 -21.311 -17.388 1.00 47.16 165 PRO A CA 1
ATOM 1326 C C . PRO A 1 165 ? 17.567 -20.674 -16.787 1.00 47.16 165 PRO A C 1
ATOM 1328 O O . PRO A 1 165 ? 18.473 -20.367 -17.540 1.00 47.16 165 PRO A O 1
ATOM 1331 N N . THR A 1 166 ? 17.706 -20.556 -15.465 1.00 53.81 166 THR A N 1
ATOM 1332 C CA . THR A 1 166 ? 18.985 -20.502 -14.742 1.00 53.81 166 THR A CA 1
ATOM 1333 C C . THR A 1 166 ? 18.788 -20.808 -13.252 1.00 53.81 166 THR A C 1
ATOM 1335 O O . THR A 1 166 ? 19.031 -19.973 -12.379 1.00 53.81 166 THR A O 1
ATOM 1338 N N . ALA A 1 167 ? 18.451 -22.052 -12.903 1.00 53.19 167 ALA A N 1
ATOM 1339 C CA . ALA A 1 167 ? 18.768 -22.525 -11.555 1.00 53.19 167 ALA A CA 1
ATOM 1340 C C . ALA A 1 167 ? 20.270 -22.280 -11.305 1.00 53.19 167 ALA A C 1
ATOM 1342 O O . ALA A 1 167 ? 21.118 -22.804 -12.035 1.00 53.19 167 ALA A O 1
ATOM 1343 N N . SER A 1 168 ? 20.602 -21.457 -10.303 1.00 66.00 168 SER A N 1
ATOM 1344 C CA . SER A 1 168 ? 21.979 -21.258 -9.840 1.00 66.00 168 SER A CA 1
ATOM 1345 C C . SER A 1 168 ? 22.645 -22.624 -9.642 1.00 66.00 168 SER A C 1
ATOM 1347 O O . SER A 1 168 ? 21.950 -23.575 -9.279 1.00 66.00 168 SER A O 1
ATOM 1349 N N . PRO A 1 169 ? 23.974 -22.775 -9.786 1.00 67.56 169 PRO A N 1
ATOM 1350 C CA . PRO A 1 169 ? 24.652 -24.028 -9.440 1.00 67.56 169 PRO A CA 1
ATOM 1351 C C . PRO A 1 169 ? 24.277 -24.551 -8.040 1.00 67.56 169 PRO A C 1
ATOM 1353 O O . PRO A 1 169 ? 24.246 -25.756 -7.808 1.00 67.56 169 PRO A O 1
ATOM 1356 N N . VAL A 1 170 ? 23.925 -23.643 -7.119 1.00 69.06 170 VAL A N 1
ATOM 1357 C CA . VAL A 1 170 ? 23.403 -23.973 -5.784 1.00 69.06 170 VAL A CA 1
ATOM 1358 C C . VAL A 1 170 ? 21.996 -24.572 -5.842 1.00 69.06 170 VAL A C 1
ATOM 1360 O O . VAL A 1 170 ? 21.717 -25.530 -5.126 1.00 69.06 170 VAL A O 1
ATOM 1363 N N . ASP A 1 171 ? 21.117 -24.039 -6.684 1.00 65.50 171 ASP A N 1
ATOM 1364 C CA . ASP A 1 171 ? 19.747 -24.533 -6.849 1.00 65.50 171 ASP A CA 1
ATOM 1365 C C . ASP A 1 171 ? 19.734 -25.866 -7.605 1.00 65.50 171 ASP A C 1
ATOM 1367 O O . ASP A 1 171 ? 18.995 -26.776 -7.241 1.00 65.50 171 ASP A O 1
ATOM 1371 N N . GLN A 1 172 ? 20.636 -26.039 -8.576 1.00 70.31 172 GLN A N 1
ATOM 1372 C CA . GLN A 1 172 ? 20.869 -27.326 -9.234 1.00 70.31 172 GLN A CA 1
ATOM 1373 C C . GLN A 1 172 ? 21.366 -28.379 -8.239 1.00 70.31 172 GLN A C 1
ATOM 1375 O O . GLN A 1 172 ? 20.872 -29.505 -8.235 1.00 70.31 172 GLN A O 1
ATOM 1380 N N . LEU A 1 173 ? 22.301 -28.008 -7.356 1.00 74.44 173 LEU A N 1
ATOM 1381 C CA . LEU A 1 173 ? 22.801 -28.901 -6.314 1.00 74.44 173 LEU A CA 1
ATOM 1382 C C . LEU A 1 173 ? 21.709 -29.263 -5.299 1.00 74.44 173 LEU A C 1
ATOM 1384 O O . LEU A 1 173 ? 21.581 -30.431 -4.947 1.00 74.44 173 LEU A O 1
ATOM 1388 N N . ARG A 1 174 ? 20.900 -28.294 -4.852 1.00 74.81 174 ARG A N 1
ATOM 1389 C CA . ARG A 1 174 ? 19.763 -28.544 -3.950 1.00 74.81 174 ARG A CA 1
ATOM 1390 C C . ARG A 1 174 ? 18.742 -29.484 -4.581 1.00 74.81 174 ARG A C 1
ATOM 1392 O O . ARG A 1 174 ? 18.413 -30.496 -3.976 1.00 74.81 174 ARG A O 1
ATOM 1399 N N . ASN A 1 175 ? 18.351 -29.228 -5.827 1.00 70.62 175 ASN A N 1
ATOM 1400 C CA . ASN A 1 175 ? 17.431 -30.094 -6.562 1.00 70.62 175 ASN A CA 1
ATOM 1401 C C . ASN A 1 175 ? 18.000 -31.509 -6.753 1.00 70.62 175 ASN A C 1
ATOM 1403 O O . ASN A 1 175 ? 17.264 -32.489 -6.656 1.00 70.62 175 ASN A O 1
ATOM 1407 N N . ALA A 1 176 ? 19.307 -31.640 -7.002 1.00 77.81 176 ALA A N 1
ATOM 1408 C CA . ALA A 1 176 ? 19.966 -32.940 -7.105 1.00 77.81 176 ALA A CA 1
ATOM 1409 C C . ALA A 1 176 ? 19.976 -33.694 -5.763 1.00 77.81 176 ALA A C 1
ATOM 1411 O O . ALA A 1 176 ? 19.713 -34.897 -5.741 1.00 77.81 176 ALA A O 1
ATOM 1412 N N . ILE A 1 177 ? 20.226 -32.994 -4.651 1.00 81.12 177 ILE A N 1
ATOM 1413 C CA . ILE A 1 177 ? 20.163 -33.560 -3.296 1.00 81.12 177 ILE A CA 1
ATOM 1414 C C . ILE A 1 177 ? 18.731 -34.004 -2.966 1.00 81.12 177 ILE A C 1
ATOM 1416 O O . ILE A 1 177 ? 18.535 -35.127 -2.507 1.00 81.12 177 ILE A O 1
ATOM 1420 N N . ASP A 1 178 ? 17.725 -33.181 -3.259 1.00 74.94 178 ASP A N 1
ATOM 1421 C CA . ASP A 1 178 ? 16.318 -33.491 -2.980 1.00 74.94 178 ASP A CA 1
ATOM 1422 C C . ASP A 1 178 ? 15.810 -34.679 -3.813 1.00 74.94 178 ASP A C 1
ATOM 1424 O O . ASP A 1 178 ? 15.101 -35.548 -3.295 1.00 74.94 178 ASP A O 1
ATOM 1428 N N . ARG A 1 179 ? 16.224 -34.781 -5.085 1.00 76.44 179 ARG A N 1
ATOM 1429 C CA . ARG A 1 179 ? 15.958 -35.958 -5.932 1.00 76.44 179 ARG A CA 1
ATOM 1430 C C . ARG A 1 179 ? 16.642 -37.213 -5.390 1.00 76.44 179 ARG A C 1
ATOM 1432 O O . ARG A 1 179 ? 16.012 -38.267 -5.353 1.00 76.44 179 ARG A O 1
ATOM 1439 N N . ALA A 1 180 ? 17.890 -37.111 -4.929 1.00 76.62 180 ALA A N 1
ATOM 1440 C CA . ALA A 1 180 ? 18.602 -38.240 -4.332 1.00 76.62 180 ALA A CA 1
ATOM 1441 C C . ALA A 1 180 ? 17.944 -38.706 -3.020 1.00 76.62 180 ALA A C 1
ATOM 1443 O O . ALA A 1 180 ? 17.760 -39.904 -2.820 1.00 76.62 180 ALA A O 1
ATOM 1444 N N . HIS A 1 181 ? 17.515 -37.779 -2.158 1.00 72.19 181 HIS A N 1
ATOM 1445 C CA . HIS A 1 181 ? 16.789 -38.107 -0.928 1.00 72.19 181 HIS A CA 1
ATOM 1446 C C . HIS A 1 181 ? 15.412 -38.722 -1.201 1.00 72.19 181 HIS A C 1
ATOM 1448 O O . HIS A 1 181 ? 15.018 -39.671 -0.526 1.00 72.19 181 HIS A O 1
ATOM 1454 N N . SER A 1 182 ? 14.697 -38.228 -2.213 1.00 70.50 182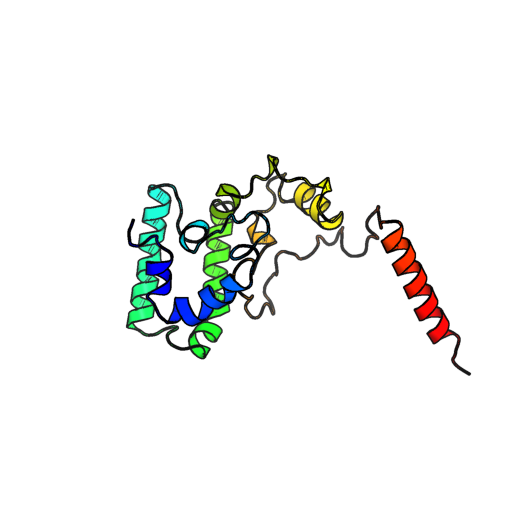 SER A N 1
ATOM 1455 C CA . SER A 1 182 ? 13.395 -38.779 -2.606 1.00 70.50 182 SER A CA 1
ATOM 1456 C C . SER A 1 182 ? 13.521 -40.174 -3.230 1.00 70.50 182 SER A C 1
ATOM 1458 O O . SER A 1 182 ? 12.678 -41.032 -2.983 1.00 70.50 182 SER A O 1
ATOM 1460 N N . GLY A 1 183 ? 14.594 -40.429 -3.990 1.00 60.78 183 GLY A N 1
ATOM 1461 C CA . GLY A 1 183 ? 14.896 -41.746 -4.559 1.00 60.78 183 GLY A CA 1
ATOM 1462 C C . GLY A 1 183 ? 15.315 -42.780 -3.510 1.00 60.78 183 GLY A C 1
ATOM 1463 O O . GLY A 1 183 ? 14.858 -43.918 -3.559 1.00 60.78 183 GLY A O 1
ATOM 1464 N N . LEU A 1 184 ? 16.098 -42.383 -2.500 1.00 56.44 184 LEU A N 1
ATOM 1465 C CA . LEU A 1 184 ? 16.492 -43.281 -1.404 1.00 56.44 184 LEU A CA 1
ATOM 1466 C C . LEU A 1 184 ? 15.313 -43.728 -0.523 1.00 56.44 184 LEU A C 1
ATOM 1468 O O . LEU A 1 184 ? 15.346 -44.830 0.019 1.00 56.44 184 LEU A O 1
ATOM 1472 N N . LEU A 1 185 ? 14.276 -42.898 -0.377 1.00 54.72 185 LEU A N 1
ATOM 1473 C CA . LEU A 1 185 ? 13.060 -43.268 0.358 1.00 54.72 185 LEU A CA 1
ATOM 1474 C C . LEU A 1 185 ? 12.119 -44.163 -0.465 1.00 54.72 185 LEU A C 1
ATOM 1476 O O . LEU A 1 185 ? 11.339 -44.909 0.122 1.00 54.72 185 LEU A O 1
ATOM 1480 N N . ALA A 1 186 ? 12.199 -44.112 -1.798 1.00 54.28 186 ALA A N 1
ATOM 1481 C CA . ALA A 1 186 ? 11.393 -44.944 -2.691 1.00 54.28 186 ALA A CA 1
ATOM 1482 C C . ALA A 1 186 ? 11.967 -46.365 -2.867 1.00 54.28 186 ALA A C 1
ATOM 1484 O O . ALA A 1 186 ? 11.193 -47.316 -2.950 1.00 54.28 186 ALA A O 1
ATOM 1485 N N . ASP A 1 187 ? 13.296 -46.522 -2.846 1.00 53.09 187 ASP A N 1
ATOM 1486 C CA . ASP A 1 187 ? 13.979 -47.818 -3.030 1.00 53.09 187 ASP A CA 1
ATOM 1487 C C . ASP A 1 187 ? 14.287 -48.567 -1.711 1.00 53.09 187 ASP A C 1
ATOM 1489 O O . ASP A 1 187 ? 14.821 -49.675 -1.728 1.00 53.09 187 ASP A O 1
ATOM 1493 N N . GLY A 1 188 ? 13.938 -47.995 -0.553 1.00 48.16 188 GLY A N 1
ATOM 1494 C CA . GLY A 1 188 ? 14.177 -48.575 0.778 1.00 48.16 188 GLY A CA 1
ATOM 1495 C C . GLY A 1 188 ? 13.050 -49.456 1.337 1.00 48.16 188 GLY A C 1
ATOM 1496 O O . GLY A 1 188 ? 13.028 -49.717 2.538 1.00 48.16 188 GLY A O 1
ATOM 1497 N N . GLY A 1 189 ? 12.089 -49.869 0.508 1.00 48.09 189 GLY A N 1
ATOM 1498 C CA . GLY A 1 189 ? 10.936 -50.674 0.920 1.00 48.09 189 GLY A CA 1
ATOM 1499 C C . GLY A 1 189 ? 11.101 -52.177 0.687 1.00 48.09 189 GLY A C 1
ATOM 1500 O O . GLY A 1 189 ? 10.408 -52.712 -0.176 1.00 48.09 189 GLY A O 1
ATOM 1501 N N . ILE A 1 190 ? 11.963 -52.847 1.465 1.00 42.12 190 ILE A N 1
ATOM 1502 C CA . ILE A 1 190 ? 11.836 -54.269 1.861 1.00 42.12 190 ILE A CA 1
ATOM 1503 C C . ILE A 1 190 ? 12.249 -54.399 3.327 1.00 42.12 190 ILE A C 1
ATOM 1505 O O . ILE A 1 190 ? 13.395 -54.013 3.644 1.00 42.12 190 ILE A O 1
#

Radius of gyration: 21.17 Å; Cα contacts (8 Å, |Δi|>4): 135; chains: 1; bounding box: 46×74×39 Å

pLDDT: mean 83.75, std 13.48, range [42.12, 96.56]

Organism: NCBI:txid1368430

InterPro domains:
  IPR005126 NapC/NirT cytochrome c, N-terminal [PF03264] (2-146)
  IPR024717 Denitrification system component NapC/NirT/NrfH [PIRSF000013] (1-155)
  IPR036280 Multiheme cytochrome superfamily [SSF48695] (1-149)
  IPR038266 NapC/NirT cytochrome c superfamily [G3DSA:1.10.3820.10] (1-149)
  IPR051174 Cytochrome c-type Electron Transfer [PTHR30333] (2-149)

Sequence (190 aa):
ELTNTEEFCVSCHEMKTNVYEEMTRTIHFSNRSGVRASCPDCHVPHEWTDKIARKMQASKEVWGKIFGTINTRQKFLDERLRLAQHEWARLKANDSLECRNCHSSVAMDLSKQTERAAEIHTRYLLNGKATCIDCHKGIAHELPNMQGIDPGWRMPEELEGEELPTASPVDQLRNAIDRAHSGLLADGGI

Solvent-accessible surface area (backbone atoms only — not comparable to full-atom values): 11167 Å² total; per-residue (Å²): 111,72,90,58,34,50,70,50,59,42,68,42,65,56,37,38,76,42,54,47,61,39,23,63,77,22,62,49,52,54,52,96,82,73,69,59,62,53,59,32,58,70,76,44,55,86,54,66,70,55,28,51,56,48,52,62,60,47,52,56,54,55,51,35,58,76,72,46,60,40,73,43,73,66,41,36,58,76,43,35,50,64,56,48,50,54,53,46,52,51,36,47,75,56,60,18,50,51,56,45,77,76,52,49,78,88,77,54,64,51,88,80,44,56,71,70,54,32,50,48,39,56,73,24,45,75,70,65,75,41,41,64,45,45,47,54,65,52,71,50,36,80,71,52,86,54,82,96,52,82,68,49,61,70,67,58,73,89,62,62,83,61,80,65,95,70,64,47,75,66,50,48,49,48,53,51,50,53,52,52,55,54,50,55,67,67,74,61,81,126

Foldseek 3Di:
DVCLDLCNQVVQVLCVVALVVLLCPACQNDHPVPHHDGDNLQQADPDPVSNVVSVVVCVVVVVCVVVVCRVDPVSCLVCVQVVLVVSLVVCFVVLNVSCCVPDPLVPDDLVPDDLVVSVCCVVCVVVPNGGPSLQDRQRRHHDHPCVVNDNSVPDDPVPPPDPRVDDDPVSVVVVVVVVVVVVCVVPPDD